Protein AF-A0A7S4PC41-F1 (afdb_monomer_lite)

Secondary structure (DSSP, 8-state):
--HHHHHHHHHTB-TTT--B----GGGEEEEEEEBTTSSEEEEEEE-SSTHHHHTTTTT-EEEEEEEEETTEEEEEEEEE---GGGSGGGGG--EE-TTTT-EE-HHHH-TT--EETTEETTPPB-TTSPBEEEE-B-SS---S------------S-SSS-SSGGG--S---TT-EEEETTEEEEEGGGGHHHHHHHHHTTT--HHHHHHHHHHTSS------------SSS--

Organism: Guillardia theta (NCBI:txid55529)

Structure (mmCIF, N/CA/C/O backbone):
data_AF-A0A7S4PC41-F1
#
_entry.id   AF-A0A7S4PC41-F1
#
loop_
_atom_site.group_PDB
_atom_site.id
_atom_site.type_symbol
_atom_site.label_atom_id
_atom_site.label_alt_id
_atom_site.label_comp_id
_atom_site.label_asym_id
_atom_site.label_entity_id
_atom_site.label_seq_id
_atom_site.pdbx_PDB_ins_code
_atom_site.Cartn_x
_atom_site.Cartn_y
_atom_site.Cartn_z
_atom_site.occupancy
_atom_site.B_iso_or_equiv
_atom_site.auth_seq_id
_atom_site.auth_comp_id
_atom_site.auth_asym_id
_atom_site.auth_atom_id
_atom_site.pdbx_PDB_model_num
ATOM 1 N N . MET A 1 1 ? -8.336 -10.075 20.325 1.00 90.94 1 MET A N 1
ATOM 2 C CA . MET A 1 1 ? -7.601 -8.805 20.149 1.00 90.94 1 MET A CA 1
ATOM 3 C C . MET A 1 1 ? -8.597 -7.658 20.293 1.00 90.94 1 MET A C 1
ATOM 5 O O . MET A 1 1 ? -9.738 -7.855 19.881 1.00 90.94 1 MET A O 1
ATOM 9 N N . THR A 1 2 ? -8.249 -6.541 20.938 1.00 96.31 2 THR A N 1
ATOM 10 C CA . THR A 1 2 ? -9.107 -5.331 20.932 1.00 96.31 2 THR A CA 1
ATOM 11 C C . THR A 1 2 ? -8.948 -4.569 19.605 1.00 96.31 2 THR A C 1
ATOM 13 O O . THR A 1 2 ? -7.952 -4.800 18.911 1.00 96.31 2 THR A O 1
ATOM 16 N N . PRO A 1 3 ? -9.873 -3.668 19.228 1.00 94.81 3 PRO A N 1
ATOM 17 C CA . PRO A 1 3 ? -9.716 -2.800 18.060 1.00 94.81 3 PRO A CA 1
ATOM 18 C C . PRO A 1 3 ? -8.400 -2.017 18.044 1.00 94.81 3 PRO A C 1
ATOM 20 O O . PRO A 1 3 ? -7.713 -1.991 17.030 1.00 94.81 3 PRO A O 1
ATOM 23 N N . GLN A 1 4 ? -8.007 -1.448 19.184 1.00 93.81 4 GLN A N 1
ATOM 24 C CA . GLN A 1 4 ? -6.789 -0.644 19.312 1.00 93.81 4 GLN A CA 1
ATOM 25 C C . GLN A 1 4 ? -5.539 -1.513 19.165 1.00 93.81 4 GLN A C 1
ATOM 27 O O . GLN A 1 4 ? -4.573 -1.107 18.531 1.00 93.81 4 GLN A O 1
ATOM 32 N N . GLN A 1 5 ? -5.559 -2.735 19.712 1.00 95.56 5 GLN A N 1
ATOM 33 C CA . GLN A 1 5 ? -4.472 -3.692 19.501 1.00 95.56 5 GLN A CA 1
ATOM 34 C C . GLN A 1 5 ? -4.352 -4.078 18.026 1.00 95.56 5 GLN A C 1
ATOM 36 O O . GLN A 1 5 ? -3.240 -4.170 17.522 1.00 95.56 5 GLN A O 1
ATOM 41 N N . LEU A 1 6 ? -5.473 -4.286 17.331 1.00 96.06 6 LEU A N 1
ATOM 42 C CA . LEU A 1 6 ? -5.475 -4.598 15.902 1.00 96.06 6 LEU A CA 1
ATOM 43 C C . LEU A 1 6 ? -4.861 -3.453 15.089 1.00 96.06 6 LEU A C 1
ATOM 45 O O . LEU A 1 6 ? -3.913 -3.680 14.342 1.00 96.06 6 LEU A O 1
ATOM 49 N N . GLU A 1 7 ? -5.363 -2.232 15.275 1.00 95.56 7 GLU A N 1
ATOM 50 C CA . GLU A 1 7 ? -4.861 -1.029 14.602 1.00 95.56 7 GLU A CA 1
ATOM 51 C C . GLU A 1 7 ? -3.365 -0.808 14.896 1.00 95.56 7 GLU A C 1
ATOM 53 O O . GLU A 1 7 ? -2.577 -0.586 13.976 1.00 95.56 7 GLU A O 1
ATOM 58 N N . TYR A 1 8 ? -2.939 -0.982 16.153 1.00 95.38 8 TYR A N 1
ATOM 59 C CA . TYR A 1 8 ? -1.529 -0.895 16.536 1.00 95.38 8 TYR A CA 1
ATOM 60 C C . TYR A 1 8 ? -0.663 -1.938 15.815 1.00 95.38 8 TYR A C 1
ATOM 62 O O . TYR A 1 8 ? 0.381 -1.589 15.264 1.00 95.38 8 TYR A O 1
ATOM 70 N N . MET A 1 9 ? -1.097 -3.199 15.741 1.00 96.06 9 MET A N 1
ATOM 71 C CA . MET A 1 9 ? -0.349 -4.241 15.026 1.00 96.06 9 MET A CA 1
ATOM 72 C C . MET A 1 9 ? -0.220 -3.929 13.529 1.00 96.06 9 MET A C 1
ATOM 74 O O . MET A 1 9 ? 0.859 -4.099 12.964 1.00 96.06 9 MET A O 1
ATOM 78 N N . PHE A 1 10 ? -1.280 -3.417 12.897 1.00 97.44 10 PHE A N 1
ATOM 79 C CA . PHE A 1 10 ? -1.243 -3.020 11.485 1.00 97.44 10 PHE A CA 1
ATOM 80 C C . PHE A 1 10 ? -0.388 -1.780 11.211 1.00 97.44 10 PHE A C 1
ATOM 82 O O . PHE A 1 10 ? 0.086 -1.602 10.092 1.00 97.44 10 PHE A O 1
ATOM 89 N N . SER A 1 11 ? -0.146 -0.936 12.214 1.00 97.12 11 SER A N 1
ATOM 90 C CA . SER A 1 11 ? 0.764 0.204 12.068 1.00 97.12 11 SER A CA 1
ATOM 91 C C . SER A 1 11 ? 2.246 -0.203 12.069 1.00 97.12 11 SER A C 1
ATOM 93 O O . SER A 1 11 ? 3.112 0.588 11.700 1.00 97.12 11 SER A O 1
ATOM 95 N N . GLY A 1 12 ? 2.550 -1.442 12.474 1.00 97.50 12 GLY A N 1
ATOM 96 C CA . GLY A 1 12 ? 3.905 -1.936 12.728 1.00 97.50 12 GLY A CA 1
ATOM 97 C C . GLY A 1 12 ? 4.688 -2.423 11.508 1.00 97.50 12 GLY A C 1
ATOM 98 O O . GLY A 1 12 ? 5.795 -2.934 11.680 1.00 97.50 12 GLY A O 1
ATOM 99 N N . PHE A 1 13 ? 4.163 -2.300 10.287 1.00 97.19 13 PHE A N 1
ATOM 100 C CA . PHE A 1 13 ? 4.882 -2.713 9.080 1.00 97.19 13 PHE A CA 1
ATOM 101 C C . PHE A 1 13 ? 4.556 -1.851 7.857 1.00 97.19 13 PHE A C 1
ATOM 103 O O . PHE A 1 13 ? 3.494 -1.243 7.748 1.00 97.19 13 PHE A O 1
ATOM 110 N N . CYS A 1 14 ? 5.507 -1.809 6.925 1.00 96.38 14 CYS A N 1
ATOM 111 C CA . CYS A 1 14 ? 5.377 -1.130 5.644 1.00 96.38 14 CYS A CA 1
ATOM 112 C C . CYS A 1 14 ? 4.403 -1.874 4.721 1.00 96.38 14 CYS A C 1
ATOM 114 O O . CYS A 1 14 ? 4.606 -3.057 4.456 1.00 96.38 14 CYS A O 1
ATOM 116 N N . ALA A 1 15 ? 3.404 -1.184 4.165 1.00 92.88 15 ALA A N 1
ATOM 117 C CA . ALA A 1 15 ? 2.414 -1.820 3.285 1.00 92.88 15 ALA A CA 1
ATOM 118 C C . ALA A 1 15 ? 2.985 -2.329 1.943 1.00 92.88 15 ALA A C 1
ATOM 120 O O . ALA A 1 15 ? 2.396 -3.212 1.331 1.00 92.88 15 ALA A O 1
ATOM 121 N N . VAL A 1 16 ? 4.126 -1.797 1.489 1.00 94.25 16 VAL A N 1
ATOM 122 C CA . VAL A 1 16 ? 4.776 -2.208 0.229 1.00 94.25 16 VAL A CA 1
ATOM 123 C C . VAL A 1 16 ? 5.788 -3.327 0.462 1.00 94.25 16 VAL A C 1
ATOM 125 O O . VAL A 1 16 ? 5.742 -4.359 -0.199 1.00 94.25 16 VAL A O 1
ATOM 128 N N . SER A 1 17 ? 6.719 -3.139 1.400 1.00 92.38 17 SER A N 1
ATOM 129 C CA . SER A 1 17 ? 7.830 -4.078 1.599 1.00 92.38 17 SER A CA 1
ATOM 130 C C . SER A 1 17 ? 7.570 -5.148 2.660 1.00 92.38 17 SER A C 1
ATOM 132 O O . SER A 1 17 ? 8.377 -6.064 2.795 1.00 92.38 17 SER A O 1
ATOM 134 N N . GLY A 1 18 ? 6.528 -4.997 3.484 1.00 92.75 18 GLY A N 1
ATOM 135 C CA . GLY A 1 18 ? 6.311 -5.818 4.680 1.00 92.75 18 GLY A CA 1
ATOM 136 C C . GLY A 1 18 ? 7.354 -5.602 5.787 1.00 92.75 18 GLY A C 1
ATOM 137 O O . GLY A 1 18 ? 7.306 -6.270 6.817 1.00 92.75 18 GLY A O 1
ATOM 138 N N . SER A 1 19 ? 8.309 -4.681 5.605 1.00 93.94 19 SER A N 1
ATOM 139 C CA . SER A 1 19 ? 9.370 -4.437 6.585 1.00 93.94 19 SER A CA 1
ATOM 140 C C . SER A 1 19 ? 8.787 -3.874 7.886 1.00 93.94 19 SER A C 1
ATOM 142 O O . SER A 1 19 ? 7.987 -2.935 7.814 1.00 93.94 19 SER A O 1
ATOM 144 N N . PRO A 1 20 ? 9.204 -4.374 9.065 1.00 96.19 20 PRO A N 1
ATOM 145 C CA . PRO A 1 20 ? 8.778 -3.815 10.339 1.00 96.19 20 PRO A CA 1
ATOM 146 C C . PRO A 1 20 ? 9.120 -2.329 10.447 1.00 96.19 20 PRO A C 1
ATOM 148 O O . PRO A 1 20 ? 10.213 -1.898 10.076 1.00 96.19 20 PRO A O 1
ATOM 151 N N . VAL A 1 21 ? 8.199 -1.552 11.003 1.00 96.88 21 VAL A N 1
ATOM 152 C CA . VAL A 1 21 ? 8.402 -0.140 11.327 1.00 96.88 21 VAL A CA 1
ATOM 153 C C . VAL A 1 21 ? 7.975 0.126 12.763 1.00 96.88 21 VAL A C 1
ATOM 155 O O . VAL A 1 21 ? 7.143 -0.577 13.332 1.00 96.88 21 VAL A O 1
ATOM 158 N N . ARG A 1 22 ? 8.546 1.170 13.367 1.00 96.31 22 ARG A N 1
ATOM 159 C CA . ARG A 1 22 ? 8.037 1.724 14.625 1.00 96.31 22 ARG A CA 1
ATOM 160 C C . ARG A 1 22 ? 7.056 2.845 14.281 1.00 96.31 22 ARG A C 1
ATOM 162 O O . ARG A 1 22 ? 7.523 3.847 13.734 1.00 96.31 22 ARG A O 1
ATOM 169 N N . PRO A 1 23 ? 5.748 2.701 14.542 1.00 94.25 23 PRO A N 1
ATOM 170 C CA . PRO A 1 23 ? 4.749 3.698 14.158 1.00 94.25 23 PRO A CA 1
ATOM 171 C C . PRO A 1 23 ? 5.089 5.073 14.742 1.00 94.25 23 PRO A C 1
ATOM 173 O O . PRO A 1 23 ? 5.344 5.183 15.940 1.00 94.25 23 PRO A O 1
ATOM 176 N N . ASN A 1 24 ? 5.133 6.109 13.905 1.00 93.75 24 ASN A N 1
ATOM 177 C CA . ASN A 1 24 ? 5.343 7.497 14.316 1.00 93.75 24 ASN A CA 1
ATOM 178 C C . ASN A 1 24 ? 4.837 8.467 13.234 1.00 93.75 24 ASN A C 1
ATOM 180 O O . ASN A 1 24 ? 4.491 8.058 12.130 1.00 93.75 24 ASN A O 1
ATOM 184 N N . ASP A 1 25 ? 4.821 9.762 13.530 1.00 93.19 25 ASP A N 1
ATOM 185 C CA . ASP A 1 25 ? 4.286 10.769 12.606 1.00 93.19 25 ASP A CA 1
ATOM 186 C C . ASP A 1 25 ? 5.085 10.884 11.296 1.00 93.19 25 ASP A C 1
ATOM 188 O O . ASP A 1 25 ? 4.510 11.131 10.239 1.00 93.19 25 ASP A O 1
ATOM 192 N N . TYR A 1 26 ? 6.395 10.615 11.318 1.00 93.19 26 TYR A N 1
ATOM 193 C CA . TYR A 1 26 ? 7.241 10.656 10.122 1.00 93.19 26 TYR A CA 1
ATOM 194 C C . TYR A 1 26 ? 7.047 9.466 9.191 1.00 93.19 26 TYR A C 1
ATOM 196 O O . TYR A 1 26 ? 7.476 9.543 8.047 1.00 93.19 26 TYR A O 1
ATOM 204 N N . ASN A 1 27 ? 6.435 8.369 9.631 1.00 94.94 27 ASN A N 1
ATOM 205 C CA . ASN A 1 27 ? 6.147 7.255 8.734 1.00 94.94 27 ASN A CA 1
ATOM 206 C C . ASN A 1 27 ? 4.675 7.111 8.375 1.00 94.94 27 ASN A C 1
ATOM 208 O O . ASN A 1 27 ? 4.359 6.169 7.658 1.00 94.94 27 ASN A O 1
ATOM 212 N N . ARG A 1 28 ? 3.802 8.032 8.801 1.00 96.12 28 ARG A N 1
ATOM 213 C CA . ARG A 1 28 ? 2.419 8.123 8.322 1.00 96.12 28 ARG A CA 1
ATOM 214 C C . ARG A 1 28 ? 2.382 8.882 7.007 1.00 96.12 28 ARG A C 1
ATOM 216 O O . ARG A 1 28 ? 2.678 10.073 6.971 1.00 96.12 28 ARG A O 1
ATOM 223 N N . TYR A 1 29 ? 1.981 8.204 5.944 1.00 96.19 29 TYR A N 1
ATOM 224 C CA . TYR A 1 29 ? 1.800 8.816 4.635 1.00 96.19 29 TYR A CA 1
ATOM 225 C C . TYR A 1 29 ? 0.315 8.904 4.322 1.00 96.19 29 TYR A C 1
ATOM 227 O O . TYR A 1 29 ? -0.368 7.883 4.287 1.00 96.19 29 TYR A O 1
ATOM 235 N N . LEU A 1 30 ? -0.167 10.129 4.130 1.00 96.19 30 LEU A N 1
ATOM 236 C CA . LEU A 1 30 ? -1.497 10.451 3.638 1.00 96.19 30 LEU A CA 1
ATOM 237 C C . LEU A 1 30 ? -1.578 10.107 2.151 1.00 96.19 30 LEU A C 1
ATOM 239 O O . LEU A 1 30 ? -0.721 10.507 1.366 1.00 96.19 30 LEU A O 1
ATOM 243 N N . LEU A 1 31 ? -2.628 9.378 1.792 1.00 95.94 31 LEU A N 1
ATOM 244 C CA . LEU A 1 31 ? -2.830 8.802 0.472 1.00 95.94 31 LEU A CA 1
ATOM 245 C C . LEU A 1 31 ? -4.279 9.001 0.037 1.00 95.94 31 LEU A C 1
ATOM 247 O O . LEU A 1 31 ? -5.202 8.890 0.850 1.00 95.94 31 LEU A O 1
ATOM 251 N N . ASN A 1 32 ? -4.485 9.203 -1.259 1.00 95.00 32 ASN A N 1
ATOM 252 C CA . ASN A 1 32 ? -5.782 9.085 -1.909 1.00 95.00 32 ASN A CA 1
ATOM 253 C C . ASN A 1 32 ? -5.754 7.891 -2.872 1.00 95.00 32 ASN A C 1
ATOM 255 O O . ASN A 1 32 ? -5.193 7.985 -3.961 1.00 95.00 32 ASN A O 1
ATOM 259 N N . LEU A 1 33 ? -6.352 6.766 -2.471 1.00 95.38 33 LEU A N 1
ATOM 260 C CA . LEU A 1 33 ? -6.302 5.509 -3.225 1.00 95.38 33 LEU A CA 1
ATOM 261 C C . LEU A 1 33 ? -7.655 5.157 -3.831 1.00 95.38 33 LEU A C 1
ATOM 263 O O . LEU A 1 33 ? -8.695 5.326 -3.195 1.00 95.38 33 LEU A O 1
ATOM 267 N N . GLY A 1 34 ? -7.648 4.608 -5.047 1.00 95.31 34 GLY A N 1
ATOM 268 C CA . GLY A 1 34 ? -8.850 4.047 -5.664 1.00 95.31 34 GLY A CA 1
ATOM 269 C C . GLY A 1 34 ? -9.434 2.897 -4.836 1.00 95.31 34 GLY A C 1
ATOM 270 O O . GLY A 1 34 ? -8.686 2.109 -4.256 1.00 95.31 34 GLY A O 1
ATOM 271 N N . THR A 1 35 ? -10.759 2.766 -4.785 1.00 96.81 35 THR A N 1
ATOM 272 C CA . THR A 1 35 ? -11.414 1.626 -4.113 1.00 96.81 35 THR A CA 1
ATOM 273 C C . THR A 1 35 ? -11.738 0.504 -5.100 1.00 96.81 35 THR A C 1
ATOM 275 O O . THR A 1 35 ? -11.852 0.746 -6.305 1.00 96.81 35 THR A O 1
ATOM 278 N N . VAL A 1 36 ? -11.912 -0.726 -4.609 1.00 96.31 36 VAL A N 1
ATOM 279 C CA . VAL A 1 36 ? -12.286 -1.871 -5.464 1.00 96.31 36 VAL A CA 1
ATOM 280 C C . VAL A 1 36 ? -13.655 -1.690 -6.140 1.00 96.31 36 VAL A C 1
ATOM 282 O O . VAL A 1 36 ? -13.847 -2.130 -7.274 1.00 96.31 36 VAL A O 1
ATOM 285 N N . LEU A 1 37 ? -14.574 -0.963 -5.492 1.00 93.44 37 LEU A N 1
ATOM 286 C CA . LEU A 1 37 ? -15.921 -0.649 -5.988 1.00 93.44 37 LEU A CA 1
ATOM 287 C C . LEU A 1 37 ? -15.987 0.650 -6.817 1.00 93.44 37 LEU A C 1
ATOM 289 O O . LEU A 1 37 ? -17.070 1.102 -7.189 1.00 93.44 37 LEU A O 1
ATOM 293 N N . GLY A 1 38 ? -14.838 1.269 -7.103 1.00 89.94 38 GLY A N 1
ATOM 294 C CA . GLY A 1 38 ? -14.753 2.556 -7.790 1.00 89.94 38 GLY A CA 1
ATOM 295 C C . GLY A 1 38 ? -14.745 3.763 -6.846 1.00 89.94 38 GLY A C 1
ATOM 296 O O . GLY A 1 38 ? -14.973 3.664 -5.641 1.00 89.94 38 GLY A O 1
ATOM 297 N N . GLY A 1 39 ? -14.415 4.935 -7.389 1.00 92.69 39 GLY A N 1
ATOM 298 C CA . GLY A 1 39 ? -14.105 6.116 -6.577 1.00 92.69 39 GLY A CA 1
ATOM 299 C C . GLY A 1 39 ? -12.763 5.987 -5.849 1.00 92.69 39 GLY A C 1
ATOM 300 O O . GLY A 1 39 ? -11.961 5.103 -6.156 1.00 92.69 39 GLY A O 1
ATOM 301 N N . SER A 1 40 ? -12.511 6.879 -4.893 1.00 94.31 40 SER A N 1
ATOM 302 C CA . SER A 1 40 ? -11.279 6.892 -4.106 1.00 94.31 40 SER A CA 1
ATOM 303 C C . SER A 1 40 ? -11.551 7.160 -2.627 1.00 94.31 40 SER A C 1
ATOM 305 O O . SER A 1 40 ? -12.609 7.674 -2.256 1.00 94.31 40 SER A O 1
ATOM 307 N N . ARG A 1 41 ? -10.596 6.790 -1.774 1.00 94.50 41 ARG A N 1
ATOM 308 C CA . ARG A 1 41 ? -10.635 7.011 -0.332 1.00 94.50 41 ARG A CA 1
ATOM 309 C C . ARG A 1 41 ? -9.352 7.690 0.123 1.00 94.50 41 ARG A C 1
ATOM 311 O O . ARG A 1 41 ? -8.258 7.274 -0.247 1.00 94.50 41 ARG A O 1
ATOM 318 N N . ILE A 1 42 ? -9.518 8.690 0.983 1.00 95.75 42 ILE A N 1
ATOM 319 C CA . ILE A 1 42 ? -8.418 9.355 1.672 1.00 95.75 42 ILE A CA 1
ATOM 320 C C . ILE A 1 42 ? -8.188 8.669 3.021 1.00 95.75 42 ILE A C 1
ATOM 322 O O . ILE A 1 42 ? -9.133 8.411 3.769 1.00 95.75 42 ILE A O 1
ATOM 326 N N . GLY A 1 43 ? -6.931 8.385 3.327 1.00 96.12 43 GLY A N 1
ATOM 327 C CA . GLY A 1 43 ? -6.498 7.751 4.565 1.00 96.12 43 GLY A CA 1
ATOM 328 C C . GLY A 1 43 ? -4.982 7.772 4.657 1.00 96.12 43 GLY A C 1
ATOM 329 O O . GLY A 1 43 ? -4.330 8.490 3.901 1.00 96.12 43 GLY A O 1
ATOM 330 N N . TYR A 1 44 ? -4.411 6.999 5.570 1.00 97.19 44 TYR A N 1
ATOM 331 C CA . TYR A 1 44 ? -2.962 6.877 5.664 1.00 97.19 44 TYR A CA 1
ATOM 332 C C . TYR A 1 44 ? -2.508 5.433 5.849 1.00 97.19 44 TYR A C 1
ATOM 334 O O . TYR A 1 44 ? -3.272 4.564 6.270 1.00 97.19 44 TYR A O 1
ATOM 342 N N . MET A 1 45 ? -1.242 5.188 5.531 1.00 97.62 45 MET A N 1
ATOM 343 C CA . MET A 1 45 ? -0.529 3.949 5.842 1.00 97.62 45 MET A CA 1
ATOM 344 C C . MET A 1 45 ? 0.856 4.263 6.395 1.00 97.62 45 MET A C 1
ATOM 346 O O . MET A 1 45 ? 1.316 5.406 6.341 1.00 97.62 45 MET A O 1
ATOM 350 N N . HIS A 1 46 ? 1.517 3.235 6.926 1.00 97.19 46 HIS A N 1
ATOM 351 C CA . HIS A 1 46 ? 2.884 3.339 7.409 1.00 97.19 46 HIS A CA 1
ATOM 352 C C . HIS A 1 46 ? 3.891 2.838 6.364 1.00 97.19 46 HIS A C 1
ATOM 354 O O . HIS A 1 46 ? 3.696 1.770 5.783 1.00 97.19 46 HIS A O 1
ATOM 360 N N . TYR A 1 47 ? 4.983 3.580 6.142 1.00 96.19 47 TYR A N 1
ATOM 361 C CA . TYR A 1 47 ? 6.066 3.171 5.234 1.00 96.19 47 TYR A CA 1
ATOM 362 C C . TYR A 1 47 ? 7.445 3.217 5.885 1.00 96.19 47 TYR A C 1
ATOM 364 O O . TYR A 1 47 ? 7.750 4.083 6.699 1.00 96.19 47 TYR A O 1
ATOM 372 N N . CYS A 1 48 ? 8.323 2.296 5.490 1.00 94.75 48 CYS A N 1
ATOM 373 C CA . CYS A 1 48 ? 9.703 2.265 5.980 1.00 94.75 48 CYS A CA 1
ATOM 374 C C . CYS A 1 48 ? 10.607 3.315 5.317 1.00 94.75 48 CYS A C 1
ATOM 376 O O . CYS A 1 48 ? 11.641 3.674 5.875 1.00 94.75 48 CYS A O 1
ATOM 378 N N . CYS A 1 49 ? 10.250 3.781 4.119 1.00 92.69 49 CYS A N 1
ATOM 379 C CA . CYS A 1 49 ? 11.015 4.756 3.354 1.00 92.69 49 CYS A CA 1
ATOM 380 C C . CYS A 1 49 ? 10.132 5.436 2.302 1.00 92.69 49 CYS A C 1
ATOM 382 O O . CYS A 1 49 ? 9.123 4.880 1.865 1.00 92.69 49 CYS A O 1
ATOM 384 N N . TRP A 1 50 ? 10.547 6.623 1.860 1.00 91.88 50 TRP A N 1
ATOM 385 C CA . TRP A 1 50 ? 9.790 7.411 0.892 1.00 91.88 50 TRP A CA 1
ATOM 386 C C . TRP A 1 50 ? 9.496 6.702 -0.438 1.00 91.88 50 TRP A C 1
ATOM 388 O O . TRP A 1 50 ? 8.394 6.903 -0.933 1.00 91.88 50 TRP A O 1
ATOM 398 N N . PRO A 1 51 ? 10.363 5.844 -1.026 1.00 92.88 51 PRO A N 1
ATOM 399 C CA . PRO A 1 51 ? 10.047 5.231 -2.315 1.00 92.88 51 PRO A CA 1
ATOM 400 C C . PRO A 1 51 ? 8.769 4.386 -2.297 1.00 92.88 51 PRO A C 1
ATOM 402 O O . PRO A 1 51 ? 8.098 4.291 -3.320 1.00 92.88 51 PRO A O 1
ATOM 405 N N . CYS A 1 52 ? 8.390 3.845 -1.132 1.00 93.50 52 CYS A N 1
ATOM 406 C CA . CYS A 1 52 ? 7.170 3.052 -0.975 1.00 93.50 52 CYS A CA 1
ATOM 407 C C . CYS A 1 52 ? 5.896 3.860 -1.275 1.00 93.50 52 CYS A C 1
ATOM 409 O O . CYS A 1 52 ? 4.914 3.290 -1.751 1.00 93.50 52 CYS A O 1
ATOM 411 N N . VAL A 1 53 ? 5.906 5.185 -1.072 1.00 92.50 53 VAL A N 1
ATOM 412 C CA . VAL A 1 53 ? 4.761 6.037 -1.440 1.00 92.50 53 VAL A CA 1
ATOM 413 C C . VAL A 1 53 ? 4.508 5.979 -2.950 1.00 92.50 53 VAL A C 1
ATOM 415 O O . VAL A 1 53 ? 3.375 5.816 -3.394 1.00 92.50 53 VAL A O 1
ATOM 418 N N . CYS A 1 54 ? 5.579 5.989 -3.745 1.00 91.88 54 CYS A N 1
ATOM 419 C CA . CYS A 1 54 ? 5.513 5.963 -5.203 1.00 91.88 54 CYS A CA 1
ATOM 420 C C . CYS A 1 54 ? 5.117 4.591 -5.756 1.00 91.88 54 CYS A C 1
AT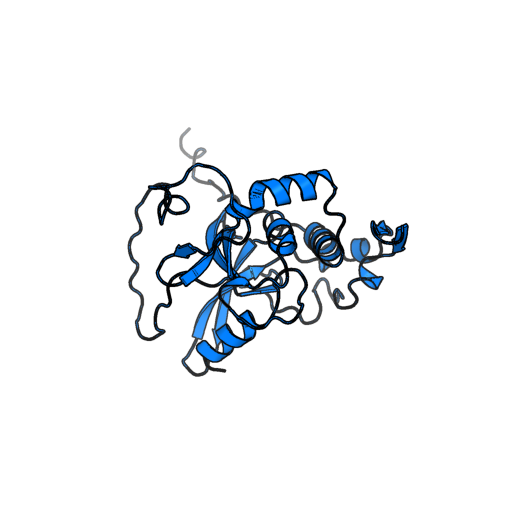OM 422 O O . CYS A 1 54 ? 4.589 4.496 -6.860 1.00 91.88 54 CYS A O 1
ATOM 424 N N . ASP A 1 55 ? 5.362 3.522 -4.998 1.00 91.56 55 ASP A N 1
ATOM 425 C CA . ASP A 1 55 ? 5.056 2.156 -5.422 1.00 91.56 55 ASP A CA 1
ATOM 426 C C . ASP A 1 55 ? 3.580 1.775 -5.161 1.00 91.56 55 ASP A C 1
ATOM 428 O O . ASP A 1 55 ? 3.138 0.708 -5.578 1.00 91.56 55 ASP A O 1
ATOM 432 N N . THR A 1 56 ? 2.802 2.656 -4.519 1.00 89.00 56 THR A N 1
ATOM 433 C CA . THR A 1 56 ? 1.446 2.370 -4.018 1.00 89.00 56 THR A CA 1
ATOM 434 C C . THR A 1 56 ? 0.342 2.589 -5.057 1.00 89.00 56 THR A C 1
ATOM 436 O O . THR A 1 56 ? -0.509 1.718 -5.241 1.00 89.00 56 THR A O 1
ATOM 439 N N . GLN A 1 57 ? 0.343 3.736 -5.741 1.00 84.19 57 GLN A N 1
ATOM 440 C CA . GLN A 1 57 ? -0.819 4.241 -6.492 1.00 84.19 57 GLN A CA 1
ATOM 441 C C . GLN A 1 57 ? -1.305 3.321 -7.625 1.00 84.19 57 GLN A C 1
ATOM 443 O O . GLN A 1 57 ? -2.508 3.167 -7.855 1.00 84.19 57 GLN A O 1
ATOM 448 N N . ASP A 1 58 ? -0.383 2.653 -8.314 1.00 89.56 58 ASP A N 1
ATOM 449 C CA . ASP A 1 58 ? -0.729 1.912 -9.530 1.00 89.56 58 ASP A CA 1
ATOM 450 C C . ASP A 1 58 ? -1.550 0.651 -9.243 1.00 89.56 58 ASP A C 1
ATOM 452 O O . ASP A 1 58 ? -2.529 0.367 -9.944 1.00 89.56 58 ASP A O 1
ATOM 456 N N . PHE A 1 59 ? -1.198 -0.075 -8.179 1.00 93.38 59 PHE A N 1
ATOM 457 C CA . PHE A 1 59 ? -1.706 -1.428 -7.942 1.00 93.38 59 PHE A CA 1
ATOM 458 C C . PHE A 1 59 ? -2.503 -1.588 -6.651 1.00 93.38 59 PHE A C 1
ATOM 460 O O . PHE A 1 59 ? -3.349 -2.480 -6.582 1.00 93.38 59 PHE A O 1
ATOM 467 N N . ILE A 1 60 ? -2.267 -0.743 -5.642 1.00 96.62 60 ILE A N 1
ATOM 468 C CA . ILE A 1 60 ? -2.997 -0.839 -4.379 1.00 96.62 60 ILE A CA 1
ATOM 469 C C . ILE A 1 60 ? -4.388 -0.232 -4.556 1.00 96.62 60 ILE A C 1
ATOM 471 O O . ILE A 1 60 ? -4.557 0.868 -5.091 1.00 96.62 60 ILE A O 1
ATOM 475 N N . ARG A 1 61 ? -5.404 -0.954 -4.085 1.00 97.62 61 ARG A N 1
ATOM 476 C CA . ARG A 1 61 ? -6.766 -0.438 -3.915 1.00 97.62 61 ARG A CA 1
ATOM 477 C C . ARG A 1 61 ? -7.186 -0.535 -2.460 1.00 97.62 61 ARG A C 1
ATOM 479 O O . ARG A 1 61 ? -6.575 -1.255 -1.676 1.00 97.62 61 ARG A O 1
ATOM 486 N N . VAL A 1 62 ? -8.239 0.192 -2.112 1.00 98.19 62 VAL A N 1
ATOM 487 C CA . VAL A 1 62 ? -8.890 0.077 -0.806 1.00 98.19 62 VAL A CA 1
ATOM 488 C C . VAL A 1 62 ? -10.105 -0.832 -0.916 1.00 98.19 62 VAL A C 1
ATOM 490 O O . VAL A 1 62 ? -10.963 -0.629 -1.778 1.00 98.19 62 VAL A O 1
ATOM 493 N N . ASP A 1 63 ? -10.187 -1.795 -0.008 1.00 98.19 63 ASP A N 1
ATOM 494 C CA . ASP A 1 63 ? -11.353 -2.649 0.199 1.00 98.19 63 ASP A CA 1
ATOM 495 C C . ASP A 1 63 ? -11.741 -2.689 1.687 1.00 98.19 63 ASP A C 1
ATOM 497 O O . ASP A 1 63 ? -11.059 -2.106 2.534 1.00 98.19 63 ASP A O 1
ATOM 501 N N . THR A 1 64 ? -12.844 -3.348 2.026 1.00 98.12 64 THR A N 1
ATOM 502 C CA . THR A 1 64 ? -13.297 -3.562 3.398 1.00 98.12 64 THR A CA 1
ATOM 503 C C . THR A 1 64 ? -13.063 -4.990 3.867 1.00 98.12 64 THR A C 1
ATOM 505 O O . THR A 1 64 ? -12.936 -5.925 3.075 1.00 98.12 64 THR A O 1
ATOM 508 N N . LYS A 1 65 ? -13.005 -5.159 5.191 1.00 98.19 65 LYS A N 1
ATOM 509 C CA . LYS A 1 65 ? -13.218 -6.455 5.833 1.00 98.19 65 LYS A CA 1
ATOM 510 C C . LYS A 1 65 ? -13.832 -6.290 7.214 1.00 98.19 65 LYS A C 1
ATOM 512 O O . LYS A 1 65 ? -13.386 -5.453 8.003 1.00 98.19 65 LYS A O 1
ATOM 517 N N . ASN A 1 66 ? -14.818 -7.125 7.525 1.00 97.31 66 ASN A N 1
ATOM 518 C CA . ASN A 1 66 ? -15.323 -7.285 8.888 1.00 97.31 66 ASN A CA 1
ATOM 519 C C . ASN A 1 66 ? -14.351 -8.119 9.735 1.00 97.31 66 ASN A C 1
ATOM 521 O O . ASN A 1 66 ? -14.001 -9.244 9.372 1.00 97.31 66 ASN A O 1
ATOM 525 N N . VAL A 1 67 ? -13.933 -7.581 10.881 1.00 96.31 67 VAL A N 1
ATOM 526 C CA . VAL A 1 67 ? -13.031 -8.246 11.827 1.00 96.31 67 VAL A CA 1
ATOM 527 C C . VAL A 1 67 ? -13.746 -8.454 13.156 1.00 96.31 67 VAL A C 1
ATOM 529 O O . VAL A 1 67 ? -14.308 -7.523 13.733 1.00 96.31 67 VAL A O 1
ATOM 532 N N . ILE A 1 68 ? -13.709 -9.690 13.655 1.00 96.38 68 ILE A N 1
ATOM 533 C CA . ILE A 1 68 ? -14.222 -10.038 14.981 1.00 96.38 68 ILE A CA 1
ATOM 534 C C . ILE A 1 68 ? -13.185 -9.601 16.017 1.00 96.38 68 ILE A C 1
ATOM 536 O O . ILE A 1 68 ? -12.078 -10.140 16.081 1.00 96.38 68 ILE A O 1
ATOM 540 N N . THR A 1 69 ? -13.546 -8.627 16.843 1.00 95.25 69 THR A N 1
ATOM 541 C CA . THR A 1 69 ? -12.722 -8.150 17.957 1.00 95.25 69 THR A CA 1
ATOM 542 C C . THR A 1 69 ? -13.330 -8.578 19.291 1.00 95.25 69 THR A C 1
ATOM 544 O O . THR A 1 69 ? -14.451 -9.083 19.349 1.00 95.25 69 THR A O 1
ATOM 547 N N . LYS A 1 70 ? -12.604 -8.357 20.393 1.00 95.44 70 LYS A N 1
ATOM 548 C CA . LYS A 1 70 ? -13.151 -8.562 21.748 1.00 95.44 70 LYS A CA 1
ATOM 549 C C . LYS A 1 70 ? -14.362 -7.667 22.055 1.00 95.44 70 LYS A C 1
ATOM 551 O O . LYS A 1 70 ? -15.116 -7.991 22.961 1.00 95.44 70 LYS A O 1
ATOM 556 N N . GLU A 1 71 ? -14.534 -6.573 21.317 1.00 95.31 71 GLU A N 1
ATOM 557 C CA . GLU A 1 71 ? -15.605 -5.583 21.499 1.00 95.31 71 GLU A CA 1
ATOM 558 C C . GLU A 1 71 ? -16.765 -5.788 20.507 1.00 95.31 71 GLU A C 1
ATOM 560 O O . GLU A 1 71 ? -17.721 -5.021 20.500 1.00 95.31 71 GLU A O 1
ATOM 565 N N . GLY A 1 72 ? -16.697 -6.836 19.678 1.00 95.44 72 GLY A N 1
ATOM 566 C CA . GLY A 1 72 ? -17.679 -7.133 18.639 1.00 95.44 72 GLY A CA 1
ATOM 567 C C . GLY A 1 72 ? -17.094 -7.075 17.231 1.00 95.44 72 GLY A C 1
ATOM 568 O O . GLY A 1 72 ? -15.880 -6.951 17.030 1.00 95.44 72 GLY A O 1
ATOM 569 N N . ILE A 1 73 ? -17.972 -7.213 16.241 1.00 96.50 73 ILE A N 1
ATOM 570 C CA . ILE A 1 73 ? -17.606 -7.130 14.826 1.00 96.50 73 ILE A CA 1
ATOM 571 C C . ILE A 1 73 ? -17.451 -5.658 14.452 1.00 96.50 73 ILE A C 1
ATOM 573 O O . ILE A 1 73 ? -18.362 -4.864 14.678 1.00 96.50 73 ILE A O 1
ATOM 577 N N . ARG A 1 74 ? -16.316 -5.306 13.849 1.00 95.38 74 ARG A N 1
ATOM 578 C CA . ARG A 1 74 ? -16.073 -3.972 13.293 1.00 95.38 74 ARG A CA 1
ATOM 579 C C . ARG A 1 74 ? -15.566 -4.093 11.864 1.00 95.38 74 ARG A C 1
ATOM 581 O O . ARG A 1 74 ? -14.727 -4.945 11.571 1.00 95.38 74 ARG A O 1
ATOM 588 N N . GLN A 1 75 ? -16.077 -3.242 10.983 1.00 96.06 75 GLN A N 1
ATOM 589 C CA . GLN A 1 75 ? -15.579 -3.136 9.618 1.00 96.06 75 GLN A CA 1
ATOM 590 C C . GLN A 1 75 ? -14.376 -2.192 9.575 1.00 96.06 75 GLN A C 1
ATOM 592 O O . GLN A 1 75 ? -14.392 -1.121 10.185 1.00 96.06 75 GLN A O 1
ATOM 597 N N . TYR A 1 76 ? -13.344 -2.592 8.841 1.00 97.88 76 TYR A N 1
ATOM 598 C CA . TYR A 1 76 ? -12.137 -1.805 8.610 1.00 97.88 76 TYR A CA 1
ATOM 599 C C . TYR A 1 76 ? -11.870 -1.665 7.117 1.00 97.88 76 TYR A C 1
ATOM 601 O O . TYR A 1 76 ? -12.368 -2.455 6.312 1.00 97.88 76 TYR A O 1
ATOM 609 N N . HIS A 1 77 ? -11.046 -0.679 6.768 1.00 98.44 77 HIS A N 1
ATOM 610 C CA . HIS A 1 77 ? -10.519 -0.504 5.422 1.00 98.44 77 HIS A CA 1
ATOM 611 C C . HIS A 1 77 ? -9.114 -1.092 5.332 1.00 98.44 77 HIS A C 1
ATOM 613 O O . HIS A 1 77 ? -8.284 -0.891 6.219 1.00 98.44 77 HIS A O 1
ATOM 619 N N . PHE A 1 78 ? -8.846 -1.803 4.248 1.00 98.62 78 PHE A N 1
ATOM 620 C CA . PHE A 1 78 ? -7.584 -2.480 4.003 1.00 98.62 78 PHE A CA 1
ATOM 621 C C . PHE A 1 78 ? -7.038 -2.106 2.633 1.00 98.62 78 PHE A C 1
ATOM 623 O O . PHE A 1 78 ? -7.789 -1.970 1.667 1.00 98.62 78 PHE A O 1
ATOM 630 N N . ALA A 1 79 ? -5.721 -1.959 2.563 1.00 98.38 79 ALA A N 1
ATOM 631 C CA . ALA A 1 79 ? -4.993 -1.947 1.311 1.00 98.38 79 ALA A CA 1
ATOM 632 C C . ALA A 1 79 ? -4.929 -3.375 0.769 1.00 98.38 79 ALA A C 1
ATOM 634 O O . ALA A 1 79 ? -4.534 -4.308 1.478 1.00 98.38 79 ALA A O 1
ATOM 635 N N . VAL A 1 80 ? -5.321 -3.530 -0.489 1.00 98.31 80 VAL A N 1
ATOM 636 C CA . VAL A 1 80 ? -5.365 -4.808 -1.192 1.00 98.31 80 VAL A CA 1
ATOM 637 C C . VAL A 1 80 ? -4.641 -4.721 -2.527 1.00 98.31 80 VAL A C 1
ATOM 639 O O . VAL A 1 80 ? -4.553 -3.650 -3.134 1.00 98.31 80 VAL A O 1
ATOM 642 N N . ILE A 1 81 ? -4.151 -5.867 -2.991 1.00 97.50 81 ILE A N 1
ATOM 643 C CA . ILE A 1 81 ? -3.594 -6.045 -4.336 1.00 97.50 81 ILE A CA 1
ATOM 644 C C . ILE A 1 81 ? -4.367 -7.123 -5.087 1.00 97.50 81 ILE A C 1
ATOM 646 O O . ILE A 1 81 ? -5.139 -7.882 -4.505 1.00 97.50 81 ILE A O 1
ATOM 650 N N . GLY A 1 82 ? -4.150 -7.191 -6.395 1.00 96.88 82 GLY A N 1
ATOM 651 C CA . GLY A 1 82 ? -4.614 -8.311 -7.198 1.00 96.88 82 GLY A CA 1
ATOM 652 C C . GLY A 1 82 ? -4.027 -9.636 -6.723 1.00 96.88 82 GLY A C 1
ATOM 653 O O . GLY A 1 82 ? -2.941 -9.654 -6.146 1.00 96.88 82 GLY A O 1
ATOM 654 N N . ASN A 1 83 ? -4.724 -10.747 -6.962 1.00 97.00 83 ASN A N 1
ATOM 655 C CA . ASN A 1 83 ? -4.225 -12.059 -6.571 1.00 97.00 83 ASN A CA 1
ATOM 656 C C . ASN A 1 83 ? -3.143 -12.531 -7.564 1.00 97.00 83 ASN A C 1
ATOM 658 O O . ASN A 1 83 ? -3.473 -12.889 -8.698 1.00 97.00 83 ASN A O 1
ATOM 662 N N . PRO A 1 84 ? -1.852 -12.586 -7.175 1.00 97.19 84 PRO A N 1
ATOM 663 C CA . PRO A 1 84 ? -0.801 -13.048 -8.083 1.00 97.19 84 PRO A CA 1
ATOM 664 C C . PRO A 1 84 ? -0.980 -14.523 -8.474 1.00 97.19 84 PRO A C 1
ATOM 666 O O . PRO A 1 84 ? -0.418 -14.982 -9.462 1.00 97.19 84 PRO A O 1
ATOM 669 N N . CYS A 1 85 ? -1.791 -15.274 -7.729 1.00 97.19 85 CYS A N 1
ATOM 670 C CA . CYS A 1 85 ? -2.076 -16.672 -8.013 1.00 97.19 85 CYS A CA 1
ATOM 671 C C . CYS A 1 85 ? -3.165 -16.897 -9.067 1.00 97.19 85 CYS A C 1
ATOM 673 O O . CYS A 1 85 ? -3.456 -18.055 -9.358 1.00 97.19 85 CYS A O 1
ATOM 675 N N . ASP A 1 86 ? -3.722 -15.837 -9.666 1.00 96.81 86 ASP A N 1
ATOM 676 C CA . ASP A 1 86 ? -4.544 -15.975 -10.879 1.00 96.81 86 ASP A CA 1
ATOM 677 C C . ASP A 1 86 ? -3.670 -16.279 -12.115 1.00 96.81 86 ASP A C 1
ATOM 679 O O . ASP A 1 86 ? -4.145 -16.877 -13.077 1.00 96.81 86 ASP A O 1
ATOM 683 N N . HIS A 1 87 ? -2.385 -15.900 -12.065 1.00 97.31 87 HIS A N 1
ATOM 684 C CA . HIS A 1 87 ? -1.370 -16.154 -13.095 1.00 97.31 87 HIS A CA 1
ATOM 685 C C . HIS A 1 87 ? -0.047 -16.617 -12.449 1.00 97.31 87 HIS A C 1
ATOM 687 O O . HIS A 1 87 ? 0.972 -15.918 -12.531 1.00 97.31 87 HIS A O 1
ATOM 693 N N . PRO A 1 88 ? -0.041 -17.770 -11.746 1.00 96.88 88 PRO A N 1
ATOM 694 C CA . PRO A 1 88 ? 1.107 -18.229 -10.962 1.00 96.88 88 PRO A CA 1
ATOM 695 C C . PRO A 1 88 ? 2.342 -18.540 -11.819 1.00 96.88 88 PRO A C 1
ATOM 697 O O . PRO A 1 88 ? 3.463 -18.526 -11.312 1.00 96.88 88 PRO A O 1
ATOM 700 N N . GLU A 1 89 ? 2.166 -18.792 -13.116 1.00 96.94 89 GLU A N 1
ATOM 701 C CA . GLU A 1 89 ? 3.245 -18.963 -14.087 1.00 96.94 89 GLU A CA 1
ATOM 702 C C . GLU A 1 89 ? 4.181 -17.748 -14.137 1.00 96.94 89 GLU A C 1
ATOM 704 O O . GLU A 1 89 ? 5.399 -17.924 -14.207 1.00 96.94 89 GLU A O 1
ATOM 709 N N . LYS A 1 90 ? 3.641 -16.530 -13.967 1.00 97.50 90 LYS A N 1
ATOM 710 C CA . LYS A 1 90 ? 4.424 -15.285 -13.976 1.00 97.50 90 LYS A CA 1
ATOM 711 C C . LYS A 1 90 ? 5.409 -15.183 -12.817 1.00 97.50 90 LYS A C 1
ATOM 713 O O . LYS A 1 90 ? 6.352 -14.401 -12.880 1.00 97.50 90 LYS A O 1
ATOM 718 N N . LEU A 1 91 ? 5.234 -15.978 -11.758 1.00 96.94 91 LEU A N 1
ATOM 719 C CA . LEU A 1 91 ? 6.178 -16.000 -10.640 1.00 96.94 91 LEU A CA 1
ATOM 720 C C . LEU A 1 91 ? 7.539 -16.585 -11.036 1.00 96.94 91 LEU A C 1
ATOM 722 O O . LEU A 1 91 ? 8.544 -16.261 -10.408 1.00 96.94 91 LEU A O 1
ATOM 726 N N . ASN A 1 92 ? 7.578 -17.428 -12.070 1.00 97.06 92 ASN A N 1
ATOM 727 C CA . ASN A 1 92 ? 8.792 -18.101 -12.531 1.00 97.06 92 ASN A CA 1
ATOM 728 C C . ASN A 1 92 ? 9.370 -17.487 -13.813 1.00 97.06 92 ASN A C 1
ATOM 730 O O . ASN A 1 92 ? 10.381 -17.978 -14.311 1.00 97.06 92 ASN A O 1
ATOM 734 N N . GLU A 1 93 ? 8.753 -16.431 -14.352 1.00 97.00 93 GLU A N 1
ATOM 735 C CA . GLU A 1 93 ? 9.300 -15.711 -15.500 1.00 97.00 93 GLU A CA 1
ATOM 736 C C . GLU A 1 93 ? 10.620 -15.021 -15.109 1.00 97.00 93 GLU A C 1
ATOM 738 O O . GLU A 1 93 ? 10.666 -14.304 -14.098 1.00 97.00 93 GLU A O 1
ATOM 743 N N . PRO A 1 94 ? 11.705 -15.234 -15.876 1.00 95.56 94 PRO A N 1
ATOM 744 C CA . PRO A 1 94 ? 12.984 -14.614 -15.583 1.00 95.56 94 PRO A CA 1
ATOM 745 C C . PRO A 1 94 ? 12.934 -13.108 -15.850 1.00 95.56 94 PRO A C 1
ATOM 747 O O . PRO A 1 94 ? 12.362 -12.642 -16.836 1.00 95.56 94 PRO A O 1
ATOM 750 N N . PHE A 1 95 ? 13.584 -12.333 -14.988 1.00 92.62 95 PHE A N 1
ATOM 751 C CA . PHE A 1 95 ? 13.846 -10.918 -15.218 1.00 92.62 95 PHE A CA 1
ATOM 752 C C . PHE A 1 95 ? 15.228 -10.530 -14.698 1.00 92.62 95 PHE A C 1
ATOM 754 O O . PHE A 1 95 ? 15.770 -11.156 -13.790 1.00 92.62 95 PHE A O 1
ATOM 761 N N . VAL A 1 96 ? 15.795 -9.465 -15.266 1.00 90.19 96 VAL A N 1
ATOM 762 C CA . VAL A 1 96 ? 17.068 -8.908 -14.802 1.00 90.19 96 VAL A CA 1
ATOM 763 C C . VAL A 1 96 ? 16.794 -7.905 -13.693 1.00 90.19 96 VAL A C 1
ATOM 765 O O . VAL A 1 96 ? 16.078 -6.926 -13.907 1.00 90.19 96 VAL A O 1
ATOM 768 N N . GLN A 1 97 ? 17.374 -8.133 -12.517 1.00 84.94 97 GLN A N 1
ATOM 769 C CA . GLN A 1 97 ? 17.312 -7.167 -11.430 1.00 84.94 97 GLN A CA 1
ATOM 770 C C . GLN A 1 97 ? 18.119 -5.914 -11.794 1.00 84.94 97 GLN A C 1
ATOM 772 O O . GLN A 1 97 ? 19.271 -6.024 -12.222 1.00 84.94 97 GLN A O 1
ATOM 777 N N . PRO A 1 98 ? 17.586 -4.711 -11.548 1.00 77.75 98 PRO A N 1
ATOM 778 C CA . PRO A 1 98 ? 18.287 -3.459 -11.791 1.00 77.75 98 PRO A CA 1
ATOM 779 C C . PRO A 1 98 ? 19.466 -3.259 -10.833 1.00 77.75 98 PRO A C 1
ATOM 781 O O . PRO A 1 98 ? 20.381 -2.498 -11.139 1.00 77.75 98 PRO A O 1
ATOM 784 N N . PHE A 1 99 ? 19.484 -3.958 -9.691 1.00 71.81 99 PHE A N 1
ATOM 785 C CA . PHE A 1 99 ? 20.650 -4.029 -8.810 1.00 71.81 99 PHE A CA 1
ATOM 786 C C . PHE A 1 99 ? 21.402 -5.320 -9.067 1.00 71.81 99 PHE A C 1
ATOM 788 O O . PHE A 1 99 ? 20.838 -6.407 -9.016 1.00 71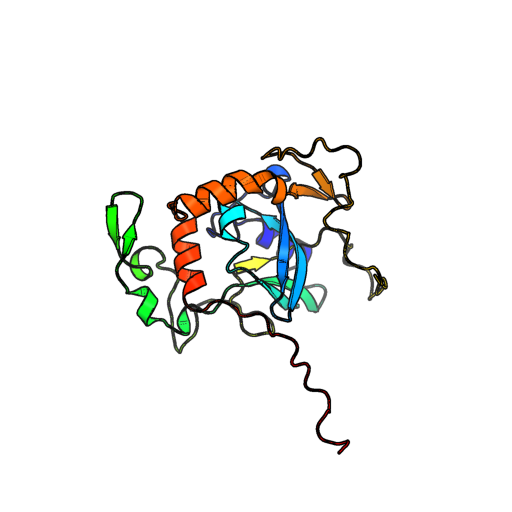.81 99 PHE A O 1
ATOM 795 N N . GLY A 1 100 ? 22.698 -5.202 -9.328 1.00 75.19 100 GLY A N 1
ATOM 796 C CA . GLY A 1 100 ? 23.566 -6.355 -9.545 1.00 75.19 100 GLY A CA 1
ATOM 797 C C . GLY A 1 100 ? 23.444 -6.997 -10.926 1.00 75.19 100 GLY A C 1
ATOM 798 O O . GLY A 1 100 ? 24.301 -7.818 -11.240 1.00 75.19 100 GLY A O 1
ATOM 799 N N . TYR A 1 101 ? 22.458 -6.603 -11.748 1.00 83.12 101 TYR A N 1
ATOM 800 C CA . TYR A 1 101 ? 22.279 -7.059 -13.134 1.00 83.12 101 TYR A CA 1
ATOM 801 C C . TYR A 1 101 ? 22.262 -8.586 -13.261 1.00 83.12 101 TYR A C 1
ATOM 803 O O . TYR A 1 101 ? 22.858 -9.162 -14.170 1.00 83.12 101 TYR A O 1
ATOM 811 N N . ARG A 1 102 ? 21.605 -9.248 -12.305 1.00 87.81 102 ARG A N 1
ATOM 812 C CA . ARG A 1 102 ? 21.457 -10.704 -12.275 1.00 87.81 102 ARG A CA 1
ATOM 813 C C . ARG A 1 102 ? 20.080 -11.092 -12.777 1.00 87.81 102 ARG A C 1
ATOM 815 O O . ARG A 1 102 ? 19.095 -10.431 -12.456 1.00 87.81 102 ARG A O 1
ATOM 822 N N . GLU A 1 103 ? 20.028 -12.169 -13.545 1.00 93.75 103 GLU A N 1
ATOM 823 C CA . GLU A 1 103 ? 18.770 -12.824 -13.882 1.00 93.75 103 GLU A CA 1
ATOM 824 C C . GLU A 1 103 ? 18.225 -13.552 -12.643 1.00 93.75 103 GLU A C 1
ATOM 826 O O . GLU A 1 103 ? 18.967 -14.243 -11.943 1.00 93.75 103 GLU A O 1
ATOM 831 N N . THR A 1 104 ? 16.942 -13.355 -12.352 1.00 94.50 104 THR A N 1
ATOM 832 C CA . THR A 1 104 ? 16.226 -13.953 -11.217 1.00 94.50 104 THR A CA 1
ATOM 833 C C . THR A 1 104 ? 14.751 -14.168 -11.572 1.00 94.50 104 THR A C 1
ATOM 835 O O . THR A 1 104 ? 14.330 -13.888 -12.692 1.00 94.50 104 THR A O 1
ATOM 838 N N . THR A 1 105 ? 13.945 -14.638 -10.620 1.00 95.94 105 THR A N 1
ATOM 839 C CA . THR A 1 105 ? 12.486 -14.805 -10.741 1.00 95.94 105 THR A CA 1
ATOM 840 C C . THR A 1 105 ? 11.778 -14.271 -9.495 1.00 95.94 105 THR A C 1
ATOM 842 O O . THR A 1 105 ? 12.390 -14.115 -8.436 1.00 95.94 105 THR A O 1
ATOM 845 N N . LEU A 1 106 ? 10.469 -14.009 -9.576 1.00 95.50 106 LEU A N 1
ATOM 846 C CA . LEU A 1 106 ? 9.709 -13.585 -8.393 1.00 95.50 106 LEU A CA 1
ATOM 847 C C . LEU A 1 106 ? 9.607 -14.699 -7.350 1.00 95.50 106 LEU A C 1
ATOM 849 O O . LEU A 1 106 ? 9.631 -14.403 -6.161 1.00 95.50 106 LEU A O 1
ATOM 853 N N . SER A 1 107 ? 9.549 -15.965 -7.762 1.00 95.88 107 SER A N 1
ATOM 854 C CA . SER A 1 107 ? 9.544 -17.102 -6.838 1.00 95.88 107 SER A CA 1
ATOM 855 C C . SER A 1 107 ? 10.849 -17.215 -6.040 1.00 95.88 107 SER A C 1
ATOM 857 O O . SER A 1 107 ? 10.837 -17.694 -4.902 1.00 95.88 107 SER A O 1
ATOM 859 N N . PHE A 1 108 ? 11.967 -16.727 -6.589 1.00 94.62 108 PHE A N 1
ATOM 860 C CA . PHE A 1 108 ? 13.239 -16.649 -5.875 1.00 94.62 108 PHE A CA 1
ATOM 861 C C . PHE A 1 108 ? 13.325 -15.432 -4.941 1.00 94.62 108 PHE A C 1
ATOM 863 O O . PHE A 1 108 ? 13.698 -15.596 -3.777 1.00 94.62 108 PHE A O 1
ATOM 870 N N . GLU A 1 109 ? 12.970 -14.238 -5.425 1.00 92.88 109 GLU A N 1
ATOM 871 C CA . GLU A 1 109 ? 13.093 -12.976 -4.672 1.00 92.88 109 GLU A CA 1
ATOM 872 C C . GLU A 1 109 ? 12.002 -12.797 -3.606 1.00 92.88 109 GLU A C 1
ATOM 874 O O . GLU A 1 109 ? 12.255 -12.289 -2.516 1.00 92.88 109 GLU A O 1
ATOM 879 N N . ALA A 1 110 ? 10.779 -13.239 -3.901 1.00 92.94 110 ALA A N 1
ATOM 880 C CA . ALA A 1 110 ? 9.601 -13.110 -3.052 1.00 92.94 110 ALA A CA 1
ATOM 881 C C . ALA A 1 110 ? 9.112 -14.493 -2.608 1.00 92.94 110 ALA A C 1
ATOM 883 O O . ALA A 1 110 ? 8.008 -14.919 -2.937 1.00 92.94 110 ALA A O 1
ATOM 884 N N . ARG A 1 111 ? 9.935 -15.203 -1.827 1.00 92.50 111 ARG A N 1
ATOM 885 C CA . ARG A 1 111 ? 9.680 -16.599 -1.410 1.00 92.50 111 ARG A CA 1
ATOM 886 C C . ARG A 1 111 ? 8.364 -16.837 -0.666 1.00 92.50 111 ARG A C 1
ATOM 888 O O . ARG A 1 111 ? 7.899 -17.973 -0.609 1.00 92.50 111 ARG A O 1
ATOM 895 N N . GLU A 1 112 ? 7.765 -15.793 -0.099 1.00 91.06 112 GLU A N 1
ATOM 896 C CA . GLU A 1 112 ? 6.450 -15.880 0.546 1.00 91.06 112 GLU A CA 1
ATOM 897 C C . GLU A 1 112 ? 5.278 -15.798 -0.441 1.00 91.06 112 GLU A C 1
ATOM 899 O O . GLU A 1 112 ? 4.160 -16.179 -0.096 1.00 91.06 112 GLU A O 1
ATOM 904 N N . VAL A 1 113 ? 5.513 -15.384 -1.689 1.00 94.69 113 VAL A N 1
ATOM 905 C CA . VAL A 1 113 ? 4.501 -15.373 -2.752 1.00 94.69 113 VAL A CA 1
ATOM 906 C C . VAL A 1 113 ? 4.357 -16.785 -3.314 1.00 94.69 113 VAL A C 1
ATOM 908 O O . VAL A 1 113 ? 4.900 -17.133 -4.360 1.00 94.69 113 VAL A O 1
ATOM 911 N N . ARG A 1 114 ? 3.647 -17.633 -2.567 1.00 96.12 114 ARG A N 1
ATOM 912 C CA . ARG A 1 114 ? 3.396 -19.036 -2.912 1.00 96.12 114 ARG A CA 1
ATOM 913 C C . ARG A 1 114 ? 1.924 -19.263 -3.189 1.00 96.12 114 ARG A C 1
ATOM 915 O O . ARG A 1 114 ? 1.067 -18.806 -2.436 1.00 96.12 114 ARG A O 1
ATOM 922 N N . CYS A 1 115 ? 1.649 -20.020 -4.241 1.00 96.94 115 CYS A N 1
ATOM 923 C CA . CYS A 1 115 ? 0.296 -20.302 -4.687 1.00 96.94 115 CYS A CA 1
ATOM 924 C C . CYS A 1 115 ? -0.091 -21.753 -4.414 1.00 96.94 115 CYS A C 1
ATOM 926 O O . CYS A 1 115 ? 0.692 -22.667 -4.667 1.00 96.94 115 CYS A O 1
ATOM 928 N N . GLN A 1 116 ? -1.317 -21.955 -3.940 1.00 96.00 116 GLN A N 1
ATOM 929 C CA . GLN A 1 116 ? -1.962 -23.259 -3.831 1.00 96.00 116 GLN A CA 1
ATOM 930 C C . GLN A 1 116 ? -3.428 -23.107 -4.234 1.00 96.00 116 GLN A C 1
ATOM 932 O O . GLN A 1 116 ? -4.112 -22.214 -3.739 1.00 96.00 116 GLN A O 1
ATOM 937 N N . ASP A 1 117 ? -3.896 -23.946 -5.161 1.00 93.38 117 ASP A N 1
ATOM 938 C CA . ASP A 1 117 ? -5.286 -23.957 -5.640 1.00 93.38 117 ASP A CA 1
ATOM 939 C C . ASP A 1 117 ? -5.795 -22.570 -6.092 1.00 93.38 117 ASP A C 1
ATOM 941 O O . ASP A 1 117 ? -6.900 -22.145 -5.752 1.00 93.38 117 ASP A O 1
ATOM 945 N N . GLY A 1 118 ? -4.949 -21.826 -6.817 1.00 91.44 118 GLY A N 1
ATOM 946 C CA . GLY A 1 118 ? -5.252 -20.473 -7.306 1.00 91.44 118 GLY A CA 1
ATOM 947 C C . GLY A 1 118 ? -5.252 -19.382 -6.227 1.00 91.44 118 GLY A C 1
ATOM 948 O O . GLY A 1 118 ? -5.640 -18.249 -6.496 1.00 91.44 118 GLY A O 1
ATOM 949 N N . LYS A 1 119 ? -4.817 -19.683 -4.997 1.00 93.00 119 LYS A N 1
ATOM 950 C CA . LYS A 1 119 ? -4.809 -18.741 -3.868 1.00 93.00 119 LYS A CA 1
ATOM 951 C C . LYS A 1 119 ? -3.404 -18.499 -3.343 1.00 93.00 119 LYS A C 1
ATOM 953 O O . LYS A 1 119 ? -2.593 -19.421 -3.263 1.00 93.00 119 LYS A O 1
ATOM 958 N N . LEU A 1 120 ? -3.150 -17.263 -2.919 1.00 96.31 120 LEU A N 1
ATOM 959 C CA . LEU A 1 120 ? -1.943 -16.901 -2.184 1.00 96.31 120 LEU A CA 1
ATOM 960 C C . LEU A 1 120 ? -1.984 -17.533 -0.785 1.00 96.31 120 LEU A C 1
ATOM 962 O O . LEU A 1 120 ? -2.879 -17.247 0.014 1.00 96.31 120 LEU A O 1
ATOM 966 N N . ILE A 1 121 ? -1.030 -18.419 -0.497 1.00 96.19 121 ILE A N 1
ATOM 967 C CA . ILE A 1 121 ? -0.981 -19.180 0.755 1.00 96.19 121 ILE A CA 1
ATOM 968 C C . ILE A 1 121 ? -0.850 -18.218 1.940 1.00 96.19 121 ILE A C 1
ATOM 970 O O . ILE A 1 121 ? 0.003 -17.337 1.952 1.00 96.19 121 ILE A O 1
ATOM 974 N N . GLY A 1 122 ? -1.700 -18.398 2.954 1.00 94.31 122 GLY A N 1
ATOM 975 C CA . GLY A 1 122 ? -1.691 -17.574 4.167 1.00 94.31 122 GLY A CA 1
ATOM 976 C C . GLY A 1 122 ? -2.286 -16.172 3.995 1.00 94.31 122 GLY A C 1
ATOM 977 O O . GLY A 1 122 ? -2.403 -15.446 4.982 1.00 94.31 122 GLY A O 1
ATOM 978 N N . ALA A 1 123 ? -2.708 -15.790 2.785 1.00 95.88 123 ALA A N 1
ATOM 979 C CA . ALA A 1 123 ? -3.335 -14.498 2.564 1.00 95.88 123 ALA A CA 1
ATOM 980 C C . ALA A 1 123 ? -4.710 -14.427 3.234 1.00 95.88 123 ALA A C 1
ATOM 982 O O . ALA A 1 123 ? -5.584 -15.273 3.028 1.00 95.88 123 ALA A O 1
ATOM 983 N N . THR A 1 124 ? -4.927 -13.359 3.998 1.00 96.81 124 THR A N 1
ATOM 984 C CA . THR A 1 124 ? -6.276 -12.970 4.409 1.00 96.81 124 THR A CA 1
ATOM 985 C C . THR A 1 124 ? -6.905 -12.170 3.276 1.00 96.81 124 THR A C 1
ATOM 987 O O . THR A 1 124 ? -6.320 -11.195 2.812 1.00 96.81 124 THR A O 1
ATOM 990 N N . LEU A 1 125 ? -8.094 -12.575 2.831 1.00 97.44 125 LEU A N 1
ATOM 991 C CA . LEU A 1 125 ? -8.802 -11.904 1.740 1.00 97.44 125 LEU A CA 1
ATOM 992 C C . LEU A 1 125 ? -9.781 -10.858 2.277 1.00 97.44 125 LEU A C 1
ATOM 994 O O . LEU A 1 125 ? -10.397 -11.076 3.323 1.00 97.44 125 LEU A O 1
ATOM 998 N N . SER A 1 126 ? -9.939 -9.751 1.563 1.00 98.12 126 SER A N 1
ATOM 999 C CA . SER A 1 126 ? -10.962 -8.731 1.800 1.00 98.12 126 SER A CA 1
ATOM 1000 C C . SER A 1 126 ? -12.374 -9.222 1.454 1.00 98.12 126 SER A C 1
ATOM 1002 O O . SER A 1 126 ? -12.548 -10.346 0.979 1.00 98.12 126 SER A O 1
ATOM 1004 N N . ASP A 1 127 ? -13.391 -8.392 1.704 1.00 97.44 127 ASP A N 1
ATOM 1005 C CA . ASP A 1 127 ? -14.797 -8.726 1.439 1.00 97.44 127 ASP A CA 1
ATOM 1006 C C . ASP A 1 127 ? -15.062 -9.027 -0.051 1.00 97.44 127 ASP A C 1
ATOM 1008 O O . ASP A 1 127 ? -15.913 -9.861 -0.355 1.00 97.44 127 ASP A O 1
ATOM 1012 N N . HIS A 1 128 ? -14.288 -8.441 -0.977 1.00 96.75 128 HIS A N 1
ATOM 1013 C CA . HIS A 1 128 ? -14.372 -8.734 -2.416 1.00 96.75 128 HIS A CA 1
ATOM 1014 C C . HIS A 1 128 ? -13.315 -9.736 -2.912 1.00 96.75 128 HIS A C 1
ATOM 1016 O O . HIS A 1 128 ? -13.137 -9.901 -4.117 1.00 96.75 128 HIS A O 1
ATOM 1022 N N . GLY A 1 129 ? -12.629 -10.437 -2.003 1.00 96.31 129 GLY A N 1
ATOM 1023 C CA . GLY A 1 129 ? -11.754 -11.559 -2.350 1.00 96.31 129 GLY A CA 1
ATOM 1024 C C . GLY A 1 129 ? -10.314 -11.195 -2.726 1.00 96.31 129 GLY A C 1
ATOM 1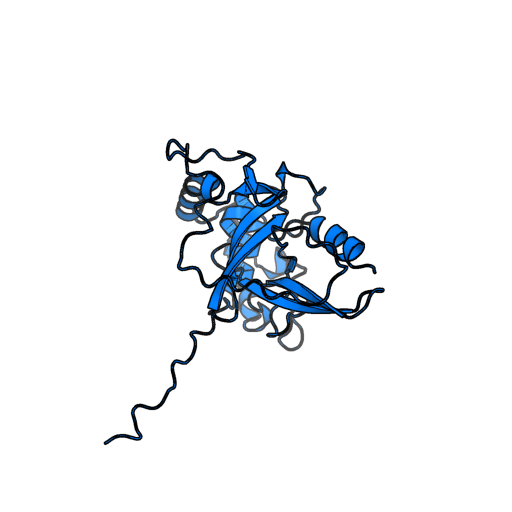025 O O . GLY A 1 129 ? -9.610 -12.044 -3.268 1.00 96.31 129 GLY A O 1
ATOM 1026 N N . TYR A 1 130 ? -9.845 -9.982 -2.422 1.00 97.62 130 TYR A N 1
ATOM 1027 C CA . TYR A 1 130 ? -8.477 -9.554 -2.731 1.00 97.62 130 TYR A CA 1
ATOM 1028 C C . TYR A 1 130 ? -7.523 -9.764 -1.544 1.00 97.62 130 TYR A C 1
ATOM 1030 O O . TYR A 1 130 ? -7.913 -9.505 -0.401 1.00 97.62 130 TYR A O 1
ATOM 1038 N N . PRO A 1 131 ? -6.270 -10.209 -1.763 1.00 97.81 131 PRO A N 1
ATOM 1039 C CA . PRO A 1 131 ? -5.265 -10.285 -0.705 1.00 97.81 131 PRO A CA 1
ATOM 1040 C C . PRO A 1 131 ? -5.054 -8.947 0.013 1.00 97.81 131 PRO A C 1
ATOM 1042 O O . PRO A 1 131 ? -4.706 -7.941 -0.607 1.00 97.81 131 PRO A O 1
ATOM 1045 N N . ILE A 1 132 ? -5.233 -8.955 1.336 1.00 98.31 132 ILE A N 1
ATOM 1046 C CA . ILE A 1 132 ? -4.940 -7.821 2.216 1.00 98.31 132 ILE A CA 1
ATOM 1047 C C . ILE A 1 132 ? -3.437 -7.755 2.467 1.00 98.31 132 ILE A C 1
ATOM 1049 O O . ILE A 1 132 ? -2.842 -8.724 2.937 1.00 98.31 132 ILE A O 1
ATOM 1053 N N . ILE A 1 133 ? -2.850 -6.586 2.212 1.00 97.19 133 ILE A N 1
ATOM 1054 C CA . ILE A 1 133 ? -1.423 -6.316 2.437 1.00 97.19 133 ILE A CA 1
ATOM 1055 C C . ILE A 1 133 ? -1.170 -5.372 3.611 1.00 97.19 133 ILE A C 1
ATOM 1057 O O . ILE A 1 133 ? -0.088 -5.412 4.179 1.00 97.19 133 ILE A O 1
ATOM 1061 N N . SER A 1 134 ? -2.136 -4.533 3.999 1.00 97.56 134 SER A N 1
ATOM 1062 C CA . SER A 1 134 ? -2.065 -3.675 5.192 1.00 97.56 134 SER A CA 1
ATOM 1063 C C . SER A 1 134 ? -3.435 -3.069 5.519 1.00 97.56 134 SER A C 1
ATOM 1065 O O . SER A 1 134 ? -4.373 -3.184 4.730 1.00 97.56 134 SER A O 1
ATOM 1067 N N . MET A 1 135 ? -3.564 -2.405 6.668 1.00 98.25 135 MET A N 1
ATOM 1068 C CA . MET A 1 135 ? -4.737 -1.591 7.000 1.00 98.25 135 MET A CA 1
ATOM 1069 C C . MET A 1 135 ? -4.608 -0.206 6.362 1.00 98.25 135 MET A C 1
ATOM 1071 O O . MET A 1 135 ? -3.531 0.384 6.361 1.00 98.25 135 MET A O 1
ATOM 1075 N N . PHE A 1 136 ? -5.717 0.321 5.849 1.00 98.19 136 PHE A N 1
ATOM 1076 C CA . PHE A 1 136 ? -5.811 1.692 5.361 1.00 98.19 136 PHE A CA 1
ATOM 1077 C C . PHE A 1 136 ? -6.512 2.546 6.421 1.00 98.19 136 PHE A C 1
ATOM 1079 O O . PHE A 1 136 ? -7.729 2.464 6.603 1.00 98.19 136 PHE A O 1
ATOM 1086 N N . PHE A 1 137 ? -5.731 3.317 7.172 1.00 96.94 137 PHE A N 1
ATOM 1087 C CA . PHE A 1 137 ? -6.196 4.008 8.370 1.00 96.94 137 PHE A CA 1
ATOM 1088 C C . PHE A 1 137 ? -7.000 5.266 8.032 1.00 96.94 137 PHE A C 1
ATOM 1090 O O . PHE A 1 137 ? -6.725 5.968 7.058 1.00 96.94 137 PHE A O 1
ATOM 1097 N N . ASN A 1 138 ? -7.991 5.577 8.867 1.00 92.81 138 ASN A N 1
ATOM 1098 C CA . ASN A 1 138 ? -8.805 6.783 8.729 1.00 92.81 138 ASN A CA 1
ATOM 1099 C C . ASN A 1 138 ? -8.100 7.996 9.351 1.00 92.81 138 ASN A C 1
ATOM 1101 O O . ASN A 1 138 ? -7.452 7.873 10.384 1.00 92.81 138 ASN A O 1
ATOM 1105 N N . LEU A 1 139 ? -8.298 9.184 8.772 1.00 86.56 139 LEU A N 1
ATOM 1106 C CA . LEU A 1 139 ? -7.747 10.446 9.291 1.00 86.56 139 LEU A CA 1
ATOM 1107 C C . LEU A 1 139 ? -8.441 10.976 10.549 1.00 86.56 139 LEU A C 1
ATOM 1109 O O . LEU A 1 139 ? -7.956 11.922 11.153 1.00 86.56 139 LEU A O 1
ATOM 1113 N N . SER A 1 140 ? -9.577 10.403 10.932 1.00 75.25 140 SER A N 1
ATOM 1114 C CA . SER A 1 140 ? -10.246 10.725 12.187 1.00 75.25 140 SER A CA 1
ATOM 1115 C C . SER A 1 140 ? -10.063 9.574 13.166 1.00 75.25 140 SER A C 1
ATOM 1117 O O . SER A 1 140 ? -10.498 8.453 12.877 1.00 75.25 140 SER A O 1
ATOM 1119 N N . GLU A 1 141 ? -9.521 9.861 14.346 1.00 51.94 141 GLU A N 1
ATOM 1120 C CA . GLU A 1 141 ? -9.689 9.015 15.528 1.00 51.94 141 GLU A CA 1
ATOM 1121 C C . GLU A 1 141 ? -11.158 9.085 15.972 1.00 51.94 141 GLU A C 1
ATOM 1123 O O . GLU A 1 141 ? -11.526 9.788 16.909 1.00 51.94 141 GLU A O 1
ATOM 1128 N N . GLN A 1 142 ? -12.054 8.401 15.260 1.00 44.06 142 GLN A N 1
ATOM 1129 C CA . GLN A 1 142 ? -13.375 8.148 15.819 1.00 44.06 142 GLN A CA 1
ATOM 1130 C C . GLN A 1 142 ? -13.191 7.112 16.929 1.00 44.06 142 GLN A C 1
ATOM 1132 O O . GLN A 1 142 ? -12.970 5.929 16.655 1.00 44.06 142 GLN A O 1
ATOM 1137 N N . ASN A 1 143 ? -13.233 7.587 18.179 1.00 35.38 143 ASN A N 1
ATOM 1138 C CA . ASN A 1 143 ? -13.369 6.758 19.373 1.00 35.38 143 ASN A CA 1
ATOM 1139 C C . ASN A 1 143 ? -14.416 5.654 19.111 1.00 35.38 143 ASN A C 1
ATOM 1141 O O . ASN A 1 143 ? -15.513 5.974 18.653 1.00 35.38 143 ASN A O 1
ATOM 1145 N N . PRO A 1 144 ? -14.130 4.370 19.402 1.00 38.66 144 PRO A N 1
ATOM 1146 C CA . PRO A 1 144 ? -14.984 3.236 19.025 1.00 38.66 144 PRO A CA 1
ATOM 1147 C C . PRO A 1 144 ? -16.300 3.126 19.821 1.00 38.66 144 PRO A C 1
ATOM 1149 O O . PRO A 1 144 ? -16.960 2.091 19.793 1.00 38.66 144 PRO A O 1
ATOM 1152 N N . THR A 1 145 ? -16.728 4.179 20.513 1.00 32.16 145 THR A N 1
ATOM 1153 C CA . THR A 1 145 ? -17.989 4.220 21.256 1.00 32.16 145 THR A CA 1
ATOM 1154 C C . THR A 1 145 ? -18.997 5.105 20.533 1.00 32.16 145 THR A C 1
ATOM 1156 O O . THR A 1 145 ? -19.102 6.295 20.821 1.00 32.16 145 THR A O 1
ATOM 1159 N N . GLY A 1 146 ? -19.757 4.536 19.599 1.00 31.05 146 GLY A N 1
ATOM 1160 C CA . GLY A 1 146 ? -20.882 5.253 19.005 1.00 31.05 146 GLY A CA 1
ATOM 1161 C C . GLY A 1 146 ? -21.389 4.629 17.720 1.00 31.05 146 GLY A C 1
ATOM 1162 O O . GLY A 1 146 ? -20.699 4.615 16.709 1.00 31.05 146 GLY A O 1
ATOM 1163 N N . MET A 1 147 ? -22.615 4.117 17.780 1.00 32.72 147 MET A N 1
ATOM 1164 C CA . MET A 1 147 ? -23.415 3.711 16.629 1.00 32.72 147 MET A CA 1
ATOM 1165 C C . MET A 1 147 ? -23.462 4.813 15.564 1.00 32.72 147 MET A C 1
ATOM 1167 O O . MET A 1 147 ? -23.410 5.997 15.891 1.00 32.72 147 MET A O 1
ATOM 1171 N N . GLY A 1 148 ? -23.573 4.382 14.305 1.00 38.97 148 GLY A N 1
ATOM 1172 C CA . GLY A 1 148 ? -23.506 5.208 13.105 1.00 38.97 148 GLY A CA 1
ATOM 1173 C C . GLY A 1 148 ? -24.137 6.590 13.240 1.00 38.97 148 GLY A C 1
ATOM 1174 O O . GLY A 1 148 ? -25.329 6.733 13.501 1.00 38.97 148 GLY A O 1
ATOM 1175 N N . GLN A 1 149 ? -23.327 7.605 12.967 1.00 27.02 149 GLN A N 1
ATOM 1176 C CA . GLN A 1 149 ? -23.820 8.844 12.400 1.00 27.02 149 GLN A CA 1
ATOM 1177 C C . GLN A 1 149 ? -23.184 8.997 11.025 1.00 27.02 149 GLN A C 1
ATOM 1179 O O . GLN A 1 149 ? -22.012 9.343 10.880 1.00 27.02 149 GLN A O 1
ATOM 1184 N N . GLU A 1 150 ? -23.985 8.677 10.010 1.00 31.44 150 GLU A N 1
ATOM 1185 C CA . GLU A 1 150 ? -23.785 9.141 8.646 1.00 31.44 150 GLU A CA 1
ATOM 1186 C C . GLU A 1 150 ? -23.747 10.670 8.671 1.00 31.44 150 GLU A C 1
ATOM 1188 O O . GLU A 1 150 ? -24.772 11.354 8.670 1.00 31.44 150 GLU A O 1
ATOM 1193 N N . HIS A 1 151 ? -22.546 11.236 8.697 1.00 34.38 151 HIS A N 1
ATOM 1194 C CA . HIS A 1 151 ? -22.384 12.604 8.250 1.00 34.38 151 HIS A CA 1
ATOM 1195 C C . HIS A 1 151 ? -22.536 12.594 6.733 1.00 34.38 151 HIS A C 1
ATOM 1197 O O . HIS A 1 151 ? -21.628 12.192 6.005 1.00 34.38 151 HIS A O 1
ATOM 1203 N N . ASN A 1 152 ? -23.717 13.021 6.280 1.00 34.28 152 ASN A N 1
ATOM 1204 C CA . ASN A 1 152 ? -24.015 13.382 4.900 1.00 34.28 152 ASN A CA 1
ATOM 1205 C C . ASN A 1 152 ? -22.969 14.379 4.379 1.00 34.28 152 ASN A C 1
ATOM 1207 O O . ASN A 1 152 ? -23.156 15.593 4.437 1.00 34.28 152 ASN A O 1
ATOM 1211 N N . ALA A 1 153 ? -21.871 13.871 3.826 1.00 37.72 153 ALA A N 1
ATOM 1212 C CA . ALA A 1 153 ? -20.965 14.635 2.986 1.00 37.72 153 ALA A CA 1
ATOM 1213 C C . ALA A 1 153 ? -21.530 14.664 1.559 1.00 37.72 153 ALA A C 1
ATOM 1215 O O . ALA A 1 153 ? -20.959 14.119 0.617 1.00 37.72 153 ALA A O 1
ATOM 1216 N N . SER A 1 154 ? -22.684 15.315 1.407 1.00 36.38 154 SER A N 1
ATOM 1217 C CA . SER A 1 154 ? -23.101 15.860 0.119 1.00 36.38 154 SER A CA 1
ATOM 1218 C C . SER A 1 154 ? -22.203 17.063 -0.163 1.00 36.38 154 SER A C 1
ATOM 1220 O O . SER A 1 154 ? -22.495 18.186 0.238 1.00 36.38 154 SER A O 1
ATOM 1222 N N . GLY A 1 155 ? -21.053 16.805 -0.782 1.00 29.97 155 GLY A N 1
ATOM 1223 C CA . GLY A 1 155 ? -20.043 17.812 -1.075 1.00 29.97 155 GLY A CA 1
ATOM 1224 C C . GLY A 1 155 ? -19.184 17.372 -2.248 1.00 29.97 155 GLY A C 1
ATOM 1225 O O . GLY A 1 155 ? -18.277 16.559 -2.109 1.00 29.97 155 GLY A O 1
ATOM 1226 N N . THR A 1 156 ? -19.512 17.916 -3.412 1.00 30.55 156 THR A N 1
ATOM 1227 C CA . THR A 1 156 ? -18.707 17.967 -4.634 1.00 30.55 156 THR A CA 1
ATOM 1228 C C . THR A 1 156 ? -17.196 18.021 -4.372 1.00 30.55 156 THR A C 1
ATOM 1230 O O . THR A 1 156 ? -16.737 18.865 -3.607 1.00 30.55 156 THR A O 1
ATOM 1233 N N . HIS A 1 157 ? -16.443 17.145 -5.047 1.00 39.75 157 HIS A N 1
ATOM 1234 C CA . HIS A 1 157 ? -15.011 17.244 -5.367 1.00 39.75 157 HIS A CA 1
ATOM 1235 C C . HIS A 1 157 ? -14.266 18.476 -4.800 1.00 39.75 157 HIS A C 1
ATOM 1237 O O . HIS A 1 157 ? -14.223 19.478 -5.500 1.00 39.75 157 HIS A O 1
ATOM 1243 N N . ALA A 1 158 ? -13.654 18.421 -3.601 1.00 32.06 158 ALA A N 1
ATOM 1244 C CA . ALA A 1 158 ? -12.573 19.356 -3.186 1.00 32.06 158 ALA A CA 1
ATOM 1245 C C . ALA A 1 158 ? -12.031 19.173 -1.742 1.00 32.06 158 ALA A C 1
ATOM 1247 O O . ALA A 1 158 ? -11.678 20.161 -1.099 1.00 32.06 158 ALA A O 1
ATOM 1248 N N . LEU A 1 159 ? -11.898 17.958 -1.187 1.00 40.00 159 LEU A N 1
ATOM 1249 C CA . LEU A 1 159 ? -11.336 17.802 0.177 1.00 40.00 159 LEU A CA 1
ATOM 1250 C C . LEU A 1 159 ? -10.120 16.873 0.317 1.00 40.00 159 LEU A C 1
ATOM 1252 O O . LEU A 1 159 ? -9.791 16.453 1.416 1.00 40.00 159 LEU A O 1
ATOM 1256 N N . ALA A 1 160 ? -9.360 16.683 -0.766 1.00 38.31 160 ALA A N 1
ATOM 1257 C CA . ALA A 1 160 ? -7.909 16.451 -0.665 1.00 38.31 160 ALA A CA 1
ATOM 1258 C C . ALA A 1 160 ? -7.094 17.755 -0.827 1.00 38.31 160 ALA A C 1
ATOM 1260 O O . ALA A 1 160 ? -5.900 17.781 -0.556 1.00 38.31 160 ALA A O 1
ATOM 1261 N N . ARG A 1 161 ? -7.728 18.864 -1.249 1.00 40.38 161 ARG A N 1
ATOM 1262 C CA . ARG A 1 161 ? -7.055 20.162 -1.444 1.00 40.38 161 ARG A CA 1
ATOM 1263 C C . ARG A 1 161 ? -7.229 21.162 -0.297 1.00 40.38 161 ARG A C 1
ATOM 1265 O O . ARG A 1 161 ? -6.502 22.141 -0.286 1.00 40.38 161 ARG A O 1
ATOM 1272 N N . THR A 1 162 ? -8.095 20.934 0.692 1.00 41.00 162 THR A N 1
ATOM 1273 C CA . THR A 1 162 ? -8.549 22.034 1.577 1.00 41.00 162 THR A CA 1
ATOM 1274 C C . THR A 1 162 ? -8.360 21.775 3.071 1.00 41.00 162 THR A C 1
ATOM 1276 O O . THR A 1 162 ? -9.244 22.079 3.860 1.00 41.00 162 THR A O 1
ATOM 1279 N N . VAL A 1 163 ? -7.207 21.249 3.497 1.00 44.41 163 VAL A N 1
ATOM 1280 C CA . VAL A 1 163 ? -6.845 21.346 4.929 1.00 44.41 163 VAL A CA 1
ATOM 1281 C C . VAL A 1 163 ? -5.697 22.323 5.183 1.00 44.41 163 VAL A C 1
ATOM 1283 O O . VAL A 1 163 ? -5.599 22.846 6.283 1.00 44.41 163 VAL A O 1
ATOM 1286 N N . GLN A 1 164 ? -4.900 22.705 4.173 1.00 41.66 164 GLN A N 1
ATOM 1287 C CA . GLN A 1 164 ? -3.867 23.742 4.359 1.00 41.66 164 GLN A CA 1
ATOM 1288 C C . GLN A 1 164 ? -3.329 24.362 3.053 1.00 41.66 164 GLN A C 1
ATOM 1290 O O . GLN A 1 164 ? -2.176 24.784 2.991 1.00 41.66 164 GLN A O 1
ATOM 1295 N N . SER A 1 165 ? -4.124 24.421 1.977 1.00 40.78 165 SER A N 1
ATOM 1296 C CA . SER A 1 165 ? -3.695 25.074 0.725 1.00 40.78 165 SER A CA 1
ATOM 1297 C C . SER A 1 165 ? -3.887 26.594 0.715 1.00 40.78 165 SER A C 1
ATOM 1299 O O . SER A 1 165 ? -3.572 27.229 -0.284 1.00 40.78 165 SER A O 1
ATOM 1301 N N . GLN A 1 166 ? -4.397 27.205 1.788 1.00 41.75 166 GLN A N 1
ATOM 1302 C CA . GLN A 1 166 ? -4.637 28.655 1.810 1.00 41.75 166 GLN A CA 1
ATOM 1303 C C . GLN A 1 166 ? -3.357 29.492 1.985 1.00 41.75 166 GLN A C 1
ATOM 1305 O O . GLN A 1 166 ? -3.420 30.714 1.945 1.00 41.75 166 GLN A O 1
ATOM 1310 N N . SER A 1 167 ? -2.188 28.857 2.125 1.00 44.50 167 SER A N 1
ATOM 1311 C CA . SER A 1 167 ? -0.894 29.548 2.144 1.00 44.50 167 SER A CA 1
ATOM 1312 C C . SER A 1 167 ? 0.230 28.646 1.621 1.00 44.50 167 SER A C 1
ATOM 1314 O O . SER A 1 167 ? 1.198 28.354 2.320 1.00 44.50 167 SER A O 1
ATOM 1316 N N . ARG A 1 168 ? 0.078 28.107 0.404 1.00 50.84 168 ARG A N 1
ATOM 1317 C CA . ARG A 1 168 ? 1.145 27.338 -0.252 1.00 50.84 168 ARG A CA 1
ATOM 1318 C C . ARG A 1 168 ? 1.664 28.113 -1.449 1.00 50.84 168 ARG A C 1
ATOM 1320 O O . ARG A 1 168 ? 0.980 28.272 -2.451 1.00 50.84 168 ARG A O 1
ATOM 1327 N N . THR A 1 169 ? 2.914 28.540 -1.357 1.00 51.56 169 THR A N 1
ATOM 1328 C CA . THR A 1 169 ? 3.796 28.496 -2.518 1.00 51.56 169 THR A CA 1
ATOM 1329 C C . THR A 1 169 ? 3.739 27.055 -3.050 1.00 51.56 169 THR A C 1
ATOM 1331 O O . THR A 1 169 ? 3.980 26.112 -2.301 1.00 51.56 169 THR A O 1
ATOM 1334 N N . ASP A 1 170 ? 3.317 26.869 -4.301 1.00 68.81 170 ASP A N 1
ATOM 1335 C CA . ASP A 1 170 ? 2.904 25.593 -4.929 1.00 68.81 170 ASP A CA 1
ATOM 1336 C C . ASP A 1 170 ? 4.018 24.526 -5.095 1.00 68.81 170 ASP A C 1
ATOM 1338 O O . ASP A 1 170 ? 3.918 23.607 -5.912 1.00 68.81 170 ASP A O 1
ATOM 1342 N N . VAL A 1 171 ? 5.102 24.628 -4.325 1.00 85.06 171 VAL A N 1
ATOM 1343 C CA . VAL A 1 171 ? 6.283 23.771 -4.421 1.00 85.06 171 VAL A CA 1
ATOM 1344 C C . VAL A 1 171 ? 6.172 22.605 -3.423 1.00 85.06 171 VAL A C 1
ATOM 1346 O O . VAL A 1 171 ? 6.034 22.846 -2.215 1.00 85.06 171 VAL A O 1
ATOM 1349 N N . PRO A 1 172 ? 6.236 21.346 -3.896 1.00 90.06 172 PRO A N 1
ATOM 1350 C CA . PRO A 1 172 ? 6.369 20.171 -3.038 1.00 90.06 172 PRO A CA 1
ATOM 1351 C C . PRO A 1 172 ? 7.586 20.260 -2.116 1.00 90.06 172 PRO A C 1
ATOM 1353 O O . PRO A 1 172 ? 8.672 20.662 -2.532 1.00 90.06 172 PRO A O 1
ATOM 1356 N N . GLN A 1 173 ? 7.409 19.862 -0.863 1.00 92.44 173 GLN A N 1
ATOM 1357 C CA . GLN A 1 173 ? 8.446 19.768 0.158 1.00 92.44 173 GLN A CA 1
ATOM 1358 C C . GLN A 1 173 ? 8.422 18.357 0.762 1.00 92.44 173 GLN A C 1
ATOM 1360 O O . GLN A 1 173 ? 7.741 18.131 1.768 1.00 92.44 173 GLN A O 1
ATOM 1365 N N . PRO A 1 174 ? 9.149 17.396 0.164 1.00 93.06 174 PRO A N 1
ATOM 1366 C CA . PRO A 1 174 ? 9.262 16.041 0.693 1.00 93.06 174 PRO A CA 1
ATOM 1367 C C . PRO A 1 174 ? 9.661 16.036 2.173 1.00 93.06 174 PRO A C 1
ATOM 1369 O O . PRO A 1 174 ? 10.566 16.762 2.584 1.00 93.06 174 PRO A O 1
ATOM 1372 N N . GLY A 1 175 ? 8.992 15.215 2.985 1.00 91.19 175 GLY A N 1
ATOM 1373 C CA . GLY A 1 175 ? 9.240 15.146 4.430 1.00 91.19 175 GLY A CA 1
ATOM 1374 C C . GLY A 1 175 ? 8.461 16.157 5.276 1.00 91.19 175 GLY A C 1
ATOM 1375 O O . GLY A 1 175 ? 8.503 16.065 6.504 1.00 91.19 175 GLY A O 1
ATOM 1376 N N . ARG A 1 176 ? 7.735 17.104 4.664 1.00 93.38 176 ARG A N 1
ATOM 1377 C CA . ARG A 1 176 ? 6.874 18.045 5.389 1.00 93.38 176 ARG A CA 1
ATOM 1378 C C . ARG A 1 176 ? 5.765 17.294 6.129 1.00 93.38 176 ARG A C 1
ATOM 1380 O O . ARG A 1 176 ? 4.990 16.559 5.522 1.00 93.38 176 ARG A O 1
ATOM 1387 N N . ILE A 1 177 ? 5.685 17.524 7.439 1.00 93.94 177 ILE A N 1
ATOM 1388 C CA . ILE A 1 177 ? 4.593 17.035 8.280 1.00 93.94 177 ILE A CA 1
ATOM 1389 C C . ILE A 1 177 ? 3.452 18.048 8.246 1.00 93.94 177 ILE A C 1
ATOM 1391 O O . ILE A 1 177 ? 3.648 19.234 8.511 1.00 93.94 177 ILE A O 1
ATOM 1395 N N . LEU A 1 178 ? 2.260 17.561 7.928 1.00 91.94 178 LEU A N 1
ATOM 1396 C CA . LEU A 1 178 ? 1.004 18.294 7.952 1.00 91.94 178 LEU A CA 1
ATOM 1397 C C . LEU A 1 178 ? 0.112 17.718 9.046 1.00 91.94 178 LEU A C 1
ATOM 1399 O O . LEU A 1 178 ? 0.170 16.523 9.327 1.00 91.94 178 LEU A O 1
ATOM 1403 N N . GLN A 1 179 ? -0.750 18.548 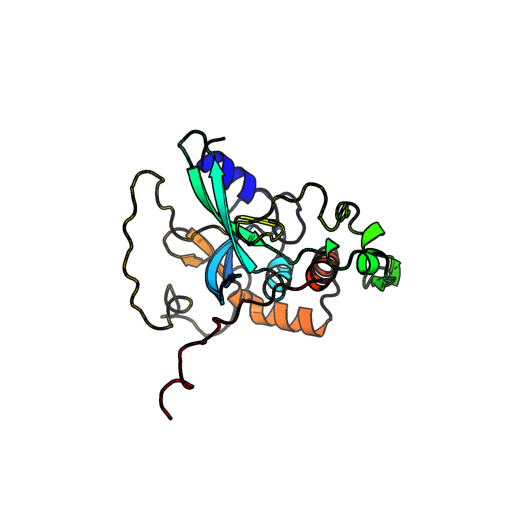9.625 1.00 92.88 179 GLN A N 1
ATOM 1404 C CA . GLN A 1 179 ? -1.807 18.078 10.514 1.00 92.88 179 GLN A CA 1
ATOM 1405 C C . GLN A 1 179 ? -3.135 18.074 9.755 1.00 92.88 179 GLN A C 1
ATOM 1407 O O . GLN A 1 179 ? -3.619 19.122 9.330 1.00 92.88 179 GLN A O 1
ATOM 1412 N N . VAL A 1 180 ? -3.729 16.894 9.582 1.00 88.62 180 VAL A N 1
ATOM 1413 C CA . VAL A 1 180 ? -4.990 16.704 8.860 1.00 88.62 180 VAL A CA 1
ATOM 1414 C C . VAL A 1 180 ? -5.970 15.981 9.771 1.00 88.62 180 VAL A C 1
ATOM 1416 O O . VAL A 1 180 ? -5.721 14.852 10.180 1.00 88.62 180 VAL A O 1
ATOM 1419 N N . SER A 1 181 ? -7.086 16.635 10.108 1.00 87.88 181 SER A N 1
ATOM 1420 C CA . SER A 1 181 ? -8.109 16.093 11.025 1.00 87.88 181 SER A CA 1
ATOM 1421 C C . SER A 1 181 ? -7.546 15.612 12.375 1.00 87.88 181 SER A C 1
ATOM 1423 O O . SER A 1 181 ? -8.025 14.643 12.950 1.00 87.88 181 SER A O 1
ATOM 1425 N N . GLY A 1 182 ? -6.514 16.295 12.883 1.00 87.44 182 GLY A N 1
ATOM 1426 C CA . GLY A 1 182 ? -5.848 15.955 14.145 1.00 87.44 182 GLY A CA 1
ATOM 1427 C C . GLY A 1 182 ? -4.688 14.961 14.022 1.00 87.44 182 GLY A C 1
ATOM 1428 O O . GLY A 1 182 ? -3.935 14.823 14.980 1.00 87.44 182 GLY A O 1
ATOM 1429 N N . VAL A 1 183 ? -4.477 14.341 12.856 1.00 90.81 183 VAL A N 1
ATOM 1430 C CA . VAL A 1 183 ? -3.395 13.370 12.621 1.00 90.81 183 VAL A CA 1
ATOM 1431 C C . VAL A 1 183 ? -2.225 14.034 11.895 1.00 90.81 183 VAL A C 1
ATOM 1433 O O . VAL A 1 183 ? -2.420 14.713 10.887 1.00 90.81 183 VAL A O 1
ATOM 1436 N N . HIS A 1 184 ? -1.004 13.824 12.390 1.00 95.00 184 HIS A N 1
ATOM 1437 C CA . HIS A 1 184 ? 0.219 14.243 11.705 1.00 95.00 184 HIS A CA 1
ATOM 1438 C C . HIS A 1 184 ? 0.608 13.235 10.621 1.00 95.00 184 HIS A C 1
ATOM 1440 O O . HIS A 1 184 ? 0.705 12.034 10.885 1.00 95.00 184 HIS A O 1
ATOM 1446 N N . VAL A 1 185 ? 0.823 13.728 9.404 1.00 95.19 185 VAL A N 1
ATOM 1447 C CA . VAL A 1 185 ? 1.068 12.919 8.204 1.00 95.19 185 VAL A CA 1
ATOM 1448 C C . VAL A 1 185 ? 2.038 13.617 7.253 1.00 95.19 185 VAL A C 1
ATOM 1450 O O . VAL A 1 185 ? 2.097 14.844 7.203 1.00 95.19 185 VAL A O 1
ATOM 1453 N N . GLN A 1 186 ? 2.748 12.839 6.442 1.00 95.00 186 GLN A N 1
ATOM 1454 C CA . GLN A 1 186 ? 3.351 13.307 5.196 1.00 95.00 186 GLN A CA 1
ATOM 1455 C C . GLN A 1 186 ? 2.360 13.121 4.048 1.00 95.00 186 GLN A C 1
ATOM 1457 O O . GLN A 1 186 ? 1.835 12.028 3.869 1.00 95.00 186 GLN A O 1
ATOM 1462 N N . ASP A 1 187 ? 2.112 14.155 3.254 1.00 93.31 187 ASP A N 1
ATOM 1463 C CA . ASP A 1 187 ? 1.244 14.055 2.076 1.00 93.31 187 ASP A CA 1
ATOM 1464 C C . ASP A 1 187 ? 2.016 13.471 0.887 1.00 93.31 187 ASP A C 1
ATOM 1466 O O . ASP A 1 187 ? 3.130 13.900 0.581 1.00 93.31 187 ASP A O 1
ATOM 1470 N N . GLU A 1 188 ? 1.446 12.471 0.213 1.00 92.56 188 GLU A N 1
ATOM 1471 C CA . GLU A 1 188 ? 2.034 11.889 -0.994 1.00 92.56 188 GLU A CA 1
ATOM 1472 C C . GLU A 1 188 ? 2.306 12.917 -2.095 1.00 92.56 188 GLU A C 1
ATOM 1474 O O . GLU A 1 188 ? 3.267 12.767 -2.853 1.00 92.56 188 GLU A O 1
ATOM 1479 N N . TYR A 1 189 ? 1.516 13.996 -2.152 1.00 92.38 189 TYR A N 1
ATOM 1480 C CA . TYR A 1 189 ? 1.722 15.088 -3.096 1.00 92.38 189 TYR A CA 1
ATOM 1481 C C . TYR A 1 189 ? 3.114 15.710 -2.950 1.00 92.38 189 TYR A C 1
ATOM 1483 O O . TYR A 1 189 ? 3.714 16.120 -3.944 1.00 92.38 189 TYR A O 1
ATOM 1491 N N . GLU A 1 190 ? 3.667 15.727 -1.734 1.00 93.19 190 GLU A N 1
ATOM 1492 C CA . GLU A 1 190 ? 5.005 16.256 -1.464 1.00 93.19 190 GLU A CA 1
ATOM 1493 C C . GLU A 1 190 ? 6.108 15.471 -2.184 1.00 93.19 190 GLU A C 1
ATOM 1495 O O . GLU A 1 190 ? 7.201 15.988 -2.401 1.00 93.19 190 GLU A O 1
ATOM 1500 N N . TRP A 1 191 ? 5.812 14.237 -2.595 1.00 92.94 191 TRP A N 1
ATOM 1501 C CA . TRP A 1 191 ? 6.733 13.327 -3.267 1.00 92.94 191 TRP A CA 1
ATOM 1502 C C . TRP A 1 191 ? 6.492 13.228 -4.779 1.00 92.94 191 TRP A C 1
ATOM 1504 O O . TRP A 1 191 ? 7.190 12.465 -5.447 1.00 92.94 191 TRP A O 1
ATOM 1514 N N . LYS A 1 192 ? 5.555 13.999 -5.359 1.00 92.25 192 LYS A N 1
ATOM 1515 C CA . LYS A 1 192 ? 5.133 13.840 -6.767 1.00 92.25 192 LYS A CA 1
ATOM 1516 C C . LYS A 1 192 ? 6.286 13.882 -7.780 1.00 92.25 192 LYS A C 1
ATOM 1518 O O . LYS A 1 192 ? 6.314 13.086 -8.722 1.00 92.25 192 LYS A O 1
ATOM 1523 N N . ASP A 1 193 ? 7.260 14.767 -7.572 1.00 93.31 193 ASP A N 1
ATOM 1524 C CA . ASP A 1 193 ? 8.374 14.954 -8.505 1.00 93.31 193 ASP A CA 1
ATOM 1525 C C . ASP A 1 193 ? 9.377 13.797 -8.373 1.00 93.31 193 ASP A C 1
ATOM 1527 O O . ASP A 1 193 ? 9.875 13.283 -9.373 1.00 93.31 193 ASP A O 1
ATOM 1531 N N . TYR A 1 194 ? 9.585 13.302 -7.148 1.00 92.56 194 TYR A N 1
ATOM 1532 C CA . TYR A 1 194 ? 10.392 12.112 -6.870 1.00 92.56 194 TYR A CA 1
ATOM 1533 C C . TYR A 1 194 ? 9.752 10.851 -7.455 1.00 92.56 194 TYR A C 1
ATOM 1535 O O . TYR A 1 194 ? 10.443 10.029 -8.057 1.00 92.56 194 TYR A O 1
ATOM 1543 N N . CYS A 1 195 ? 8.431 10.707 -7.329 1.00 93.25 195 CYS A N 1
ATOM 1544 C CA . CYS A 1 195 ? 7.708 9.590 -7.924 1.00 93.25 195 CYS A CA 1
ATOM 1545 C C . CYS A 1 195 ? 7.759 9.630 -9.452 1.00 93.25 195 CYS A C 1
ATOM 1547 O O . CYS A 1 195 ? 7.979 8.594 -10.075 1.00 93.25 195 CYS A O 1
ATOM 1549 N N . SER A 1 196 ? 7.659 10.818 -10.056 1.00 93.06 196 SER A N 1
ATOM 1550 C CA . SER A 1 196 ? 7.801 10.991 -11.507 1.00 93.06 196 SER A CA 1
ATOM 1551 C C . SER A 1 196 ? 9.198 10.593 -11.995 1.00 93.06 196 SER A C 1
ATOM 1553 O O . SER A 1 196 ? 9.328 9.849 -12.966 1.00 93.06 196 SER A O 1
ATOM 1555 N N . GLN A 1 197 ? 10.252 11.013 -11.288 1.00 92.06 197 GLN A N 1
ATOM 1556 C CA . GLN A 1 197 ? 11.631 10.616 -11.598 1.00 92.06 197 GLN A CA 1
ATOM 1557 C C . GLN A 1 197 ? 11.847 9.108 -11.434 1.00 92.06 197 GLN A C 1
ATOM 1559 O O . GLN A 1 197 ? 12.459 8.472 -12.290 1.00 92.06 197 GLN A O 1
ATOM 1564 N N . ARG A 1 198 ? 11.312 8.512 -10.363 1.00 90.81 198 ARG A N 1
ATOM 1565 C CA . ARG A 1 198 ? 11.391 7.067 -10.118 1.00 90.81 198 ARG A CA 1
ATOM 1566 C C . ARG A 1 198 ? 10.688 6.268 -11.214 1.00 90.81 198 ARG A C 1
ATOM 1568 O O . ARG A 1 198 ? 11.241 5.269 -11.668 1.00 90.81 198 ARG A O 1
ATOM 1575 N N . ALA A 1 199 ? 9.513 6.714 -11.652 1.00 91.00 199 ALA A N 1
ATOM 1576 C CA . ALA A 1 199 ? 8.786 6.100 -12.757 1.00 91.00 199 ALA A CA 1
ATOM 1577 C C . ALA A 1 199 ? 9.572 6.201 -14.074 1.00 91.00 199 ALA A C 1
ATOM 1579 O O . ALA A 1 199 ? 9.716 5.201 -14.774 1.00 91.00 199 ALA A O 1
ATOM 1580 N N . ALA A 1 200 ? 10.156 7.369 -14.372 1.00 90.88 200 ALA A N 1
ATOM 1581 C CA . ALA A 1 200 ? 11.013 7.567 -15.544 1.00 90.88 200 ALA A CA 1
ATOM 1582 C C . ALA A 1 200 ? 12.279 6.692 -15.511 1.00 90.88 200 ALA A C 1
ATOM 1584 O O . ALA A 1 200 ? 12.757 6.248 -16.551 1.00 90.88 200 ALA A O 1
ATOM 1585 N N . ALA A 1 201 ? 12.790 6.397 -14.315 1.00 88.50 201 ALA A N 1
ATOM 1586 C CA . ALA A 1 201 ? 13.892 5.469 -14.092 1.00 88.50 201 ALA A CA 1
ATOM 1587 C C . ALA A 1 201 ? 13.451 3.992 -14.006 1.00 88.50 201 ALA A C 1
ATOM 1589 O O . ALA A 1 201 ? 14.258 3.152 -13.624 1.00 88.50 201 ALA A O 1
ATOM 1590 N N . GLY A 1 202 ? 12.191 3.657 -14.312 1.00 86.38 202 GLY A N 1
ATOM 1591 C CA . GLY A 1 202 ? 11.703 2.273 -14.366 1.00 86.38 202 GLY A CA 1
ATOM 1592 C C . GLY A 1 202 ? 11.413 1.617 -13.013 1.00 86.38 202 GLY A C 1
ATOM 1593 O O . GLY A 1 202 ? 11.301 0.399 -12.948 1.00 86.38 202 GLY A O 1
ATOM 1594 N N . PHE A 1 203 ? 11.276 2.390 -11.930 1.00 86.12 203 PHE A N 1
ATOM 1595 C CA . PHE A 1 203 ? 11.108 1.870 -10.561 1.00 86.12 203 PHE A CA 1
ATOM 1596 C C . PHE A 1 203 ? 12.235 0.928 -10.114 1.00 86.12 203 PHE A C 1
ATOM 1598 O O . PHE A 1 203 ? 12.017 0.044 -9.289 1.00 86.12 203 PHE A O 1
ATOM 1605 N N . ASN A 1 204 ? 13.445 1.147 -10.629 1.00 78.56 204 ASN A N 1
A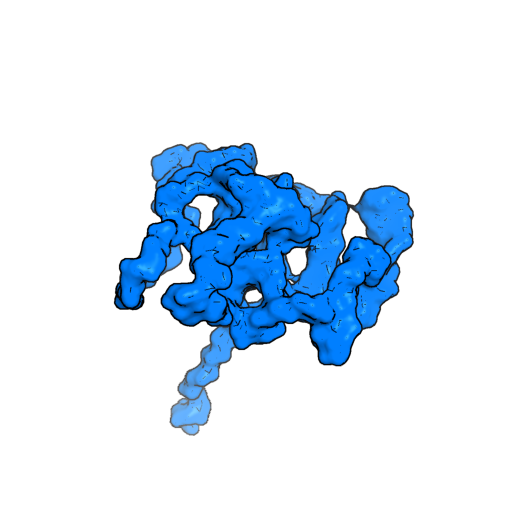TOM 1606 C CA . ASN A 1 204 ? 14.627 0.326 -10.393 1.00 78.56 204 ASN A CA 1
ATOM 1607 C C . ASN A 1 204 ? 15.066 0.347 -8.915 1.00 78.56 204 ASN A C 1
ATOM 1609 O O . ASN A 1 204 ? 16.014 1.049 -8.571 1.00 78.56 204 ASN A O 1
ATOM 1613 N N . SER A 1 205 ? 14.371 -0.348 -8.000 1.00 67.56 205 SER A N 1
ATOM 1614 C CA . SER A 1 205 ? 14.642 -0.262 -6.553 1.00 67.56 205 SER A CA 1
ATOM 1615 C C . SER A 1 205 ? 14.082 -1.418 -5.718 1.00 67.56 205 SER A C 1
ATOM 1617 O O . SER A 1 205 ? 12.907 -1.416 -5.345 1.00 67.56 205 SER A O 1
ATOM 1619 N N . GLY A 1 206 ? 14.987 -2.321 -5.319 1.00 80.81 206 GLY A N 1
ATOM 1620 C CA . GLY A 1 206 ? 14.845 -3.258 -4.197 1.00 80.81 206 GLY A CA 1
ATOM 1621 C C . GLY A 1 206 ? 13.467 -3.912 -4.060 1.00 80.81 206 GLY A C 1
ATOM 1622 O O . GLY A 1 206 ? 12.889 -4.397 -5.026 1.00 80.81 206 GLY A O 1
ATOM 1623 N N . MET A 1 207 ? 12.922 -3.899 -2.840 1.00 87.19 207 MET A N 1
ATOM 1624 C CA . MET A 1 207 ? 11.614 -4.501 -2.544 1.00 87.19 207 MET A CA 1
ATOM 1625 C C . MET A 1 207 ? 10.439 -3.832 -3.268 1.00 87.19 207 MET A C 1
ATOM 1627 O O . MET A 1 207 ? 9.431 -4.489 -3.506 1.00 87.19 207 MET A O 1
ATOM 1631 N N . GLY A 1 208 ? 10.554 -2.550 -3.625 1.00 88.75 208 GLY A N 1
ATOM 1632 C CA . GLY A 1 208 ? 9.500 -1.823 -4.337 1.00 88.75 208 GLY A CA 1
ATOM 1633 C C . GLY A 1 208 ? 9.271 -2.370 -5.744 1.00 88.75 208 GLY A C 1
ATOM 1634 O O . GLY A 1 208 ? 8.135 -2.570 -6.160 1.00 88.75 208 GLY A O 1
ATOM 1635 N N . GLU A 1 209 ? 10.345 -2.704 -6.456 1.00 90.19 209 GLU A N 1
ATOM 1636 C CA . GLU A 1 209 ? 10.253 -3.347 -7.766 1.00 90.19 209 GLU A CA 1
ATOM 1637 C C . GLU A 1 209 ? 9.607 -4.734 -7.676 1.00 90.19 209 GLU A C 1
ATOM 1639 O O . GLU A 1 209 ? 8.700 -5.044 -8.450 1.00 90.19 209 GLU A O 1
ATOM 1644 N N . ILE A 1 210 ? 10.043 -5.552 -6.712 1.00 92.94 210 ILE A N 1
ATOM 1645 C CA . ILE A 1 210 ? 9.476 -6.885 -6.476 1.00 92.94 210 ILE A CA 1
ATOM 1646 C C . ILE A 1 210 ? 7.981 -6.779 -6.174 1.00 92.94 210 ILE A C 1
ATOM 1648 O O . ILE A 1 210 ? 7.180 -7.466 -6.809 1.00 92.94 210 ILE A O 1
ATOM 1652 N N . PHE A 1 211 ? 7.592 -5.868 -5.277 1.00 94.69 211 PHE A N 1
ATOM 1653 C CA . PHE A 1 211 ? 6.191 -5.581 -4.977 1.00 94.69 211 PHE A CA 1
ATOM 1654 C C . PHE A 1 211 ? 5.406 -5.226 -6.242 1.00 94.69 211 PHE A C 1
ATOM 1656 O O . PHE A 1 211 ? 4.374 -5.835 -6.519 1.00 94.69 211 PHE A O 1
ATOM 1663 N N . ARG A 1 212 ? 5.903 -4.274 -7.040 1.00 94.19 212 ARG A N 1
ATOM 1664 C CA . ARG A 1 212 ? 5.227 -3.829 -8.264 1.00 94.19 212 ARG A CA 1
ATOM 1665 C C . ARG A 1 212 ? 5.081 -4.956 -9.277 1.00 94.19 212 ARG A C 1
ATOM 1667 O O . ARG A 1 212 ? 4.009 -5.101 -9.852 1.00 94.19 212 ARG A O 1
ATOM 1674 N N . LYS A 1 213 ? 6.116 -5.778 -9.470 1.00 94.69 213 LYS A N 1
ATOM 1675 C CA . LYS A 1 213 ? 6.060 -6.946 -10.361 1.00 94.69 213 LYS A CA 1
ATOM 1676 C C . LYS A 1 213 ? 5.012 -7.956 -9.896 1.00 94.69 213 LYS A C 1
ATOM 1678 O O . LYS A 1 213 ? 4.210 -8.375 -10.719 1.00 94.69 213 LYS A O 1
ATOM 1683 N N . VAL A 1 214 ? 4.961 -8.283 -8.600 1.00 96.31 214 VAL A N 1
ATOM 1684 C CA . VAL A 1 214 ? 3.933 -9.173 -8.026 1.00 96.31 214 VAL A CA 1
ATOM 1685 C C . VAL A 1 214 ? 2.534 -8.579 -8.202 1.00 96.31 214 VAL A C 1
ATOM 1687 O O . VAL A 1 214 ? 1.628 -9.252 -8.685 1.00 96.31 214 VAL A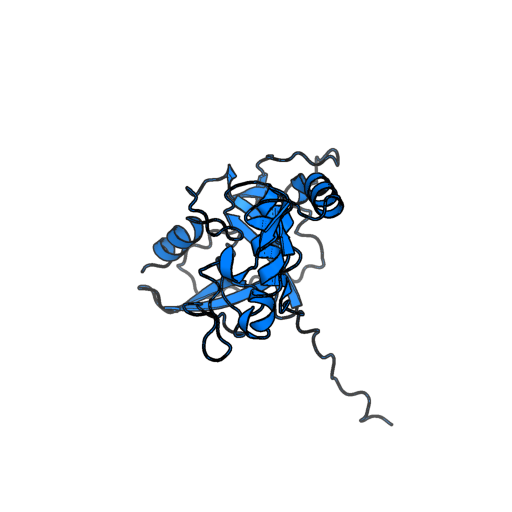 O 1
ATOM 1690 N N . ALA A 1 215 ? 2.349 -7.305 -7.860 1.00 96.12 215 ALA A N 1
ATOM 1691 C CA . ALA A 1 215 ? 1.048 -6.646 -7.915 1.00 96.12 215 ALA A CA 1
ATOM 1692 C C . ALA A 1 215 ? 0.545 -6.416 -9.359 1.00 96.12 215 ALA A C 1
ATOM 1694 O O . ALA A 1 215 ? -0.663 -6.340 -9.592 1.00 96.12 215 ALA A O 1
ATOM 1695 N N . ALA A 1 216 ? 1.456 -6.361 -10.336 1.00 95.88 216 ALA A N 1
ATOM 1696 C CA . ALA A 1 216 ? 1.151 -6.249 -11.762 1.00 95.88 216 ALA A CA 1
ATOM 1697 C C . ALA A 1 216 ? 0.730 -7.574 -12.425 1.00 95.88 216 ALA A C 1
ATOM 1699 O O . ALA A 1 216 ? 0.285 -7.553 -13.573 1.00 95.88 216 ALA A O 1
ATOM 1700 N N . ILE A 1 217 ? 0.858 -8.717 -11.740 1.00 97.25 217 ILE A N 1
ATOM 1701 C CA . ILE A 1 217 ? 0.490 -10.033 -12.290 1.00 97.25 217 ILE A CA 1
ATOM 1702 C C . ILE A 1 217 ? -0.996 -10.069 -12.673 1.00 97.25 217 ILE A C 1
ATOM 1704 O O . ILE A 1 217 ? -1.318 -10.484 -13.793 1.00 97.25 217 ILE A O 1
ATOM 1708 N N . SER A 1 218 ? -1.853 -9.552 -11.782 1.00 96.25 218 SER A N 1
ATOM 1709 C CA . SER A 1 218 ? -3.322 -9.573 -11.892 1.00 96.25 218 SER A CA 1
ATOM 1710 C C . SER A 1 218 ? -3.953 -8.274 -11.362 1.00 96.25 218 SER A C 1
ATOM 1712 O O . SER A 1 218 ? -4.661 -8.302 -10.359 1.00 96.25 218 SER A O 1
ATOM 1714 N N . PRO A 1 219 ? -3.698 -7.101 -11.967 1.00 95.44 219 PRO A N 1
ATOM 1715 C CA . PRO A 1 219 ? -4.060 -5.811 -11.380 1.00 95.44 219 PRO A CA 1
ATOM 1716 C C . PRO A 1 219 ? -5.570 -5.673 -11.137 1.00 95.44 219 PRO A C 1
ATOM 1718 O O . PRO A 1 219 ? -6.387 -6.027 -11.991 1.00 95.44 219 PRO A O 1
ATOM 1721 N N . ILE A 1 220 ? -5.942 -5.078 -9.997 1.00 94.75 220 ILE A N 1
ATOM 1722 C CA . ILE A 1 220 ? -7.346 -4.798 -9.674 1.00 94.75 220 ILE A CA 1
ATOM 1723 C C . ILE A 1 220 ? -7.872 -3.720 -10.622 1.00 94.75 220 ILE A C 1
ATOM 1725 O O . ILE A 1 220 ? -7.511 -2.540 -10.538 1.00 94.75 220 ILE A O 1
ATOM 1729 N N . ARG A 1 221 ? -8.778 -4.125 -11.510 1.00 86.69 221 ARG A N 1
ATOM 1730 C CA . ARG A 1 221 ? -9.588 -3.204 -12.304 1.00 86.69 221 ARG A CA 1
ATOM 1731 C C . ARG A 1 221 ? -10.746 -2.762 -11.423 1.00 86.69 221 ARG A C 1
ATOM 1733 O O . ARG A 1 221 ? -11.524 -3.606 -10.991 1.00 86.69 221 ARG A O 1
ATOM 1740 N N . ALA A 1 222 ? -10.840 -1.465 -11.131 1.00 69.75 222 ALA A N 1
ATOM 1741 C CA . ALA A 1 222 ? -11.997 -0.941 -10.413 1.00 69.75 222 ALA A CA 1
ATOM 1742 C C . ALA A 1 222 ? -13.260 -1.378 -11.161 1.00 69.75 222 ALA A C 1
ATOM 1744 O O . ALA A 1 222 ? -13.310 -1.245 -12.389 1.00 69.75 222 ALA A O 1
ATOM 1745 N N . GLN A 1 223 ? -14.253 -1.912 -10.445 1.00 64.56 223 GLN A N 1
ATOM 1746 C CA . GLN A 1 223 ? -15.550 -2.160 -11.057 1.00 64.56 223 GLN A CA 1
ATOM 1747 C C . GLN A 1 223 ? -16.076 -0.804 -11.531 1.00 64.56 223 GLN A C 1
ATOM 1749 O O . GLN A 1 223 ? -16.476 0.043 -10.734 1.00 64.56 223 GLN A O 1
ATOM 1754 N N . GLN A 1 224 ? -16.021 -0.554 -12.841 1.00 46.94 224 GLN A N 1
ATOM 1755 C CA . GLN A 1 224 ? -16.814 0.514 -13.426 1.00 46.94 224 GLN A CA 1
ATOM 1756 C C . GLN A 1 224 ? -18.248 0.161 -13.063 1.00 46.94 224 GLN A C 1
ATOM 1758 O O . GLN A 1 224 ? -18.707 -0.916 -13.446 1.00 46.94 224 GLN A O 1
ATOM 1763 N N . LYS A 1 225 ? -18.923 1.019 -12.283 1.00 41.97 225 LYS A N 1
ATOM 1764 C CA . LYS A 1 225 ? -20.375 0.940 -12.100 1.00 41.97 225 LYS A CA 1
ATOM 1765 C C . LYS A 1 225 ? -20.958 0.633 -13.472 1.00 41.97 225 LYS A C 1
ATOM 1767 O O . LYS A 1 225 ? -20.865 1.469 -14.370 1.00 41.97 225 LYS A O 1
ATOM 1772 N N . GLN A 1 226 ? -21.484 -0.575 -13.645 1.00 40.84 226 GLN A N 1
ATOM 1773 C CA . GLN A 1 226 ? -22.291 -0.901 -14.802 1.00 40.84 226 GLN A CA 1
ATOM 1774 C C . GLN A 1 226 ? -23.458 0.081 -14.729 1.00 40.84 226 GLN A C 1
ATOM 1776 O O . GLN A 1 226 ? -24.374 -0.095 -13.931 1.00 40.84 226 GLN A O 1
ATOM 1781 N N . VAL A 1 227 ? -23.402 1.159 -15.510 1.00 44.44 227 VAL A N 1
ATOM 1782 C CA . VAL A 1 227 ? -24.580 1.967 -15.816 1.00 44.44 227 VAL A CA 1
ATOM 1783 C C . VAL A 1 227 ? -25.399 1.121 -16.786 1.00 44.44 227 VAL A C 1
ATOM 1785 O O . VAL A 1 227 ? -25.449 1.372 -17.982 1.00 44.44 227 VAL A O 1
ATOM 1788 N N . ASN A 1 228 ? -25.959 0.031 -16.270 1.00 47.31 228 ASN A N 1
ATOM 1789 C CA . ASN A 1 228 ? -26.990 -0.745 -16.928 1.00 47.31 228 ASN A CA 1
ATOM 1790 C C . ASN A 1 228 ? -28.316 -0.268 -16.348 1.00 47.31 228 ASN A C 1
ATOM 1792 O O . ASN A 1 228 ? -28.909 -0.937 -15.510 1.00 47.31 228 ASN A O 1
ATOM 1796 N N . GLU A 1 229 ? -28.777 0.896 -16.802 1.00 44.50 229 GLU A N 1
ATOM 1797 C CA . GLU A 1 229 ? -30.182 1.267 -16.672 1.00 44.50 229 GLU A CA 1
ATOM 1798 C C . GLU A 1 229 ? -30.761 1.615 -18.050 1.00 44.50 229 GLU A C 1
ATOM 1800 O O . GLU A 1 229 ? -30.547 2.685 -18.609 1.00 44.50 229 GLU A O 1
ATOM 1805 N N . ILE A 1 230 ? -31.473 0.627 -18.601 1.00 49.75 230 ILE A N 1
ATOM 1806 C CA . ILE A 1 230 ? -32.794 0.776 -19.227 1.00 49.75 230 ILE A CA 1
ATOM 1807 C C . ILE A 1 230 ? -32.890 1.888 -20.293 1.00 49.75 230 ILE A C 1
ATOM 1809 O O . ILE A 1 230 ? -33.577 2.889 -20.119 1.00 49.75 230 ILE A O 1
ATOM 1813 N N . SER A 1 231 ? -32.279 1.674 -21.463 1.00 46.28 231 SER A N 1
ATOM 1814 C CA . SER A 1 231 ? -32.612 2.441 -22.682 1.00 46.28 231 SER A CA 1
ATOM 1815 C C . SER A 1 231 ? -33.127 1.568 -23.838 1.00 46.28 231 SER A C 1
ATOM 1817 O O . SER A 1 231 ? -33.210 2.017 -24.975 1.00 46.28 231 SER A O 1
ATOM 1819 N N . SER A 1 232 ? -33.517 0.317 -23.564 1.00 47.22 232 SER A N 1
ATOM 1820 C CA . SER A 1 232 ? -34.113 -0.587 -24.565 1.00 47.22 232 SER A CA 1
ATOM 1821 C C . SER A 1 232 ? -35.587 -0.936 -24.320 1.00 47.22 232 SER A C 1
ATOM 1823 O O . SER A 1 232 ? -36.119 -1.799 -25.008 1.00 47.22 232 SER A O 1
ATOM 1825 N N . LEU A 1 233 ? -36.268 -0.265 -23.383 1.00 48.72 233 LEU A N 1
ATOM 1826 C CA . LEU A 1 233 ? -37.712 -0.444 -23.128 1.00 48.72 233 LEU A CA 1
ATOM 1827 C C . LEU A 1 233 ? -38.572 0.774 -23.509 1.00 48.72 233 LEU A C 1
ATOM 1829 O O . LEU A 1 233 ? -39.764 0.801 -23.225 1.00 48.72 233 LEU A O 1
ATOM 1833 N N . ILE A 1 234 ? -37.991 1.762 -24.194 1.00 51.50 234 ILE A N 1
ATOM 1834 C CA . ILE A 1 234 ? -38.739 2.842 -24.847 1.00 51.50 234 ILE A CA 1
ATOM 1835 C C . ILE A 1 234 ? -38.221 2.964 -26.279 1.00 51.50 234 ILE A C 1
ATOM 1837 O O . ILE A 1 234 ? -37.367 3.802 -26.564 1.00 51.50 234 ILE A O 1
ATOM 1841 N N . ARG A 1 235 ? -38.698 2.085 -27.161 1.00 43.88 235 ARG A N 1
ATOM 1842 C CA . ARG A 1 235 ? -38.840 2.315 -28.604 1.00 43.88 235 ARG A CA 1
ATOM 1843 C C . ARG A 1 235 ? -39.802 1.296 -29.188 1.00 43.88 235 ARG A C 1
ATOM 1845 O O . ARG A 1 235 ? -39.625 0.099 -28.880 1.00 43.88 235 ARG A O 1
#

Sequence (235 aa):
MTPQQLEYMFSGFCAVSGSPVRPNDYNRYLLNLGTVLGGSRIGYMHYCCWPCVCDTQDFIRVDTKNVITKEGIRQYHFAVIGNPCDHPEKLNEPFVQPFGYRETTLSFEAREVRCQDGKLIGATLSDHGYPIISMFFNLSEQNPTGMGQEHNASGTHALARTVQSQSRTDVPQPGRILQVSGVHVQDEYEWKDYCSQRAAAGFNSGMGEIFRKVAAISPIRAQQKQVNEISSLIR

Radius of gyration: 19.39 Å; chains: 1; bounding box: 62×54×50 Å

Foldseek 3Di:
DAPVVVQCVLQQAALQQRHGDDRDLLQWEWDWEAALQGDTDTFTHGHPDLLSLLLDHFFWHKFKAWDQHPVGTDIFIFIFFAFLLQPVVQQADWDQALPPRDIDGLCVQVVQQDDDPSGRPPFDAGPVGTGGRGTGHHLAPPPPPDDDDPPPPPDPDDPVCPPPVPDDPPAQDPSDWDRDNNGTHHYSSSCVVVSVVCVVVVVNDDSSNSSSSSRVSGGSDRPPPPPPDDPPPPD

pLDDT: mean 84.04, std 20.8, range [27.02, 98.62]